Protein AF-A0A0M9EPE2-F1 (afdb_monomer)

Foldseek 3Di:
DDPPPPPPPDQVLVVAFLDQLDPCLVCLVVLLVVLLVVLVVVLVCQLPPVCCVVVVPPQVVCVVVPVVVVNLVVSLVVSCVVLVVVLCVQLVQLLCCSLPNPFHSQPCSDVPDPQGSSNSLSSSLSSVLSSLVNCCVRVVVDDDPVRNVVSVVLNCLSVVLSVLSVCSVVRVCSRVSSNVNSVVVVVVVVVVVVVD

pLDDT: mean 82.4, std 12.34, range [41.22, 95.81]

Structure (mmCIF, N/CA/C/O backbone):
data_AF-A0A0M9EPE2-F1
#
_entry.id   AF-A0A0M9EPE2-F1
#
loop_
_atom_site.group_PDB
_atom_site.id
_atom_site.type_symbol
_atom_site.label_atom_id
_atom_site.label_alt_id
_atom_site.label_comp_id
_atom_site.label_asym_id
_atom_site.label_entity_id
_atom_site.label_seq_id
_atom_site.pdbx_PDB_ins_code
_atom_site.Cartn_x
_atom_site.Cartn_y
_atom_site.Cartn_z
_atom_site.occupancy
_atom_site.B_iso_or_equiv
_atom_site.auth_seq_id
_atom_site.auth_comp_id
_atom_site.auth_asym_id
_atom_site.auth_atom_id
_atom_site.pdbx_PDB_model_num
ATOM 1 N N . MET A 1 1 ? -40.148 27.587 25.988 1.00 41.22 1 MET A N 1
ATOM 2 C CA . MET A 1 1 ? -38.672 27.486 25.933 1.00 41.22 1 MET A CA 1
ATOM 3 C C . MET A 1 1 ? -38.290 26.405 24.932 1.00 41.22 1 MET A C 1
ATOM 5 O O . MET A 1 1 ? -38.265 25.228 25.265 1.00 41.22 1 MET A O 1
ATOM 9 N N . SER A 1 2 ? -38.097 26.800 23.676 1.00 43.50 2 SER A N 1
ATOM 10 C CA . SER A 1 2 ? -37.657 25.929 22.586 1.00 43.50 2 SER A CA 1
ATOM 11 C C . SER A 1 2 ? -36.174 25.600 22.759 1.00 43.50 2 SER A C 1
ATOM 13 O O . SER A 1 2 ? -35.342 26.505 22.726 1.00 43.50 2 SER A O 1
ATOM 15 N N . ARG A 1 3 ? -35.839 24.316 22.946 1.00 47.94 3 ARG A N 1
ATOM 16 C CA . ARG A 1 3 ? -34.456 23.832 22.836 1.00 47.94 3 ARG A CA 1
ATOM 17 C C . ARG A 1 3 ? -33.983 24.092 21.408 1.00 47.94 3 ARG A C 1
ATOM 19 O O . ARG A 1 3 ? -34.408 23.392 20.491 1.00 47.94 3 ARG A O 1
ATOM 26 N N . LEU A 1 4 ? -33.129 25.094 21.231 1.00 52.66 4 LEU A N 1
ATOM 27 C CA . LEU A 1 4 ? -32.271 25.195 20.058 1.00 52.66 4 LEU A CA 1
ATOM 28 C C . LEU A 1 4 ? -31.395 23.942 20.064 1.00 52.66 4 LEU A C 1
ATOM 30 O O . LEU A 1 4 ? -30.541 23.765 20.927 1.00 52.66 4 LEU A O 1
ATOM 34 N N . ARG A 1 5 ? -31.720 23.012 19.168 1.00 53.44 5 ARG A N 1
ATOM 35 C CA . ARG A 1 5 ? -30.908 21.840 18.876 1.00 53.44 5 ARG A CA 1
ATOM 36 C C . ARG A 1 5 ? -29.665 22.396 18.189 1.00 53.44 5 ARG A C 1
ATOM 38 O O . ARG A 1 5 ? -29.763 22.860 17.058 1.00 53.44 5 ARG A O 1
ATOM 45 N N . ASP A 1 6 ? -28.560 22.456 18.921 1.00 50.16 6 ASP A N 1
ATOM 46 C CA . ASP A 1 6 ? -27.268 22.847 18.372 1.00 50.16 6 ASP A CA 1
ATOM 47 C C . ASP A 1 6 ? -26.973 21.901 17.195 1.00 50.16 6 ASP A C 1
ATOM 49 O O . ASP A 1 6 ? -26.928 20.679 17.343 1.00 50.16 6 ASP A O 1
ATOM 53 N N . HIS A 1 7 ? -26.973 22.455 15.987 1.00 53.72 7 HIS A N 1
ATOM 54 C CA . HIS A 1 7 ? -26.672 21.762 14.733 1.00 53.72 7 HIS A CA 1
ATOM 55 C C . HIS A 1 7 ? -25.317 22.229 14.217 1.00 53.72 7 HIS A C 1
ATOM 57 O O . HIS A 1 7 ? -25.100 22.308 13.012 1.00 53.72 7 HIS A O 1
ATOM 63 N N . THR A 1 8 ? -24.398 22.564 15.123 1.00 56.84 8 THR A N 1
ATOM 64 C CA . THR A 1 8 ? -22.994 22.664 14.755 1.00 56.84 8 THR A CA 1
ATOM 65 C C . THR A 1 8 ? -22.502 21.251 14.421 1.00 56.84 8 THR A C 1
ATOM 67 O O . THR A 1 8 ? -22.511 20.374 15.286 1.00 56.84 8 THR A O 1
ATOM 70 N N . PRO A 1 9 ? -22.143 20.958 13.156 1.00 60.50 9 PRO A N 1
ATOM 71 C CA . PRO A 1 9 ? -21.544 19.676 12.829 1.00 60.50 9 PRO A CA 1
ATOM 72 C C . PRO A 1 9 ? -20.218 19.587 13.586 1.00 60.50 9 PRO A C 1
ATOM 74 O O . PRO A 1 9 ? -19.285 20.343 13.312 1.00 60.50 9 PRO A O 1
ATOM 77 N N . HIS A 1 10 ? -20.147 18.695 14.576 1.00 62.69 10 HIS A N 1
ATOM 78 C CA . HIS A 1 10 ? -18.891 18.419 15.257 1.00 62.69 10 HIS A CA 1
ATOM 79 C C . HIS A 1 10 ? -17.885 17.892 14.225 1.00 62.69 10 HIS A C 1
ATOM 81 O O . HIS A 1 10 ? -18.237 17.027 13.416 1.00 62.69 10 HIS A O 1
ATOM 87 N N . PRO A 1 11 ? -16.643 18.402 14.207 1.00 73.81 11 PRO A N 1
ATOM 88 C CA . PRO A 1 11 ? -15.636 17.911 13.279 1.00 73.81 11 PRO A CA 1
ATOM 89 C C . PRO A 1 11 ? -15.423 16.412 13.511 1.00 73.81 11 PRO A C 1
ATOM 91 O O . PRO A 1 11 ? -15.304 15.983 14.658 1.00 73.81 11 PRO A O 1
ATOM 94 N N . LYS A 1 12 ? -15.346 15.621 12.429 1.00 76.19 12 LYS A N 1
ATOM 95 C CA . LYS A 1 12 ? -15.276 14.144 12.460 1.00 76.19 12 LYS A CA 1
ATOM 96 C C . LYS A 1 12 ? -14.268 13.610 13.482 1.00 76.19 12 LYS A C 1
ATOM 98 O O . LYS A 1 12 ? -14.551 12.634 14.170 1.00 76.19 12 LYS A O 1
ATOM 103 N N . ILE A 1 13 ? -13.141 14.303 13.644 1.00 76.75 13 ILE A N 1
ATOM 104 C CA . ILE A 1 13 ? -12.082 13.967 14.601 1.00 76.75 13 ILE A CA 1
ATOM 105 C C . ILE A 1 13 ? -12.556 13.882 16.065 1.00 76.75 13 ILE A C 1
ATOM 107 O O . ILE A 1 13 ? -12.026 13.081 16.823 1.00 76.75 13 ILE A O 1
ATOM 111 N N . GLN A 1 14 ? -13.571 14.660 16.462 1.00 74.44 14 GLN A N 1
ATOM 112 C CA . GLN A 1 14 ? -14.161 14.630 17.811 1.00 74.44 14 GLN A CA 1
ATOM 113 C C . GLN A 1 14 ? -15.112 13.444 18.017 1.00 74.44 14 GLN A C 1
ATOM 115 O O . GLN A 1 14 ? -15.458 13.126 19.149 1.00 74.44 14 GLN A O 1
ATOM 120 N N . THR A 1 15 ? -15.541 12.802 16.928 1.00 77.06 15 THR A N 1
ATOM 121 C CA . THR A 1 15 ? -16.486 11.674 16.931 1.00 77.06 15 THR A CA 1
ATOM 122 C C . THR A 1 15 ? -15.812 10.330 16.649 1.00 77.06 15 THR A C 1
ATOM 124 O O . THR A 1 15 ? -16.496 9.324 16.488 1.00 77.06 15 THR A O 1
ATOM 127 N N . LEU A 1 16 ? -14.476 10.301 16.546 1.00 81.06 16 LEU A N 1
ATOM 128 C CA . LEU A 1 16 ? -13.728 9.071 16.302 1.00 81.06 16 LEU A CA 1
ATOM 129 C C . LEU A 1 16 ? -13.774 8.173 17.538 1.00 81.06 16 LEU A C 1
ATOM 131 O O . LEU A 1 16 ? -13.224 8.500 18.587 1.00 81.06 16 LEU A O 1
ATOM 135 N N . GLU A 1 17 ? -14.409 7.016 17.394 1.00 82.69 17 GLU A N 1
ATOM 136 C CA . GLU A 1 17 ? -14.387 5.973 18.411 1.00 82.69 17 GLU A CA 1
ATOM 137 C C . GLU A 1 17 ? -13.114 5.139 18.294 1.00 82.69 17 GLU A C 1
ATOM 139 O O . GLU A 1 17 ? -12.756 4.693 17.201 1.00 82.69 17 GLU A O 1
ATOM 144 N N . ASN A 1 18 ? -12.457 4.877 19.426 1.00 83.38 18 ASN A N 1
ATOM 145 C CA . ASN A 1 18 ? -11.269 4.038 19.435 1.00 83.38 18 ASN A CA 1
ATOM 146 C C . ASN A 1 18 ? -11.637 2.549 19.446 1.00 83.38 18 ASN A C 1
ATOM 148 O O . ASN A 1 18 ? -11.779 1.931 20.501 1.00 83.38 18 ASN A O 1
ATOM 152 N N . ASN A 1 19 ? -11.805 1.990 18.251 1.00 82.38 19 ASN A N 1
ATOM 153 C CA . ASN A 1 19 ? -12.185 0.599 18.028 1.00 82.38 19 ASN A CA 1
ATOM 154 C C . ASN A 1 19 ? -11.018 -0.195 17.413 1.00 82.38 19 ASN A C 1
ATOM 156 O O . ASN A 1 19 ? -10.153 0.393 16.764 1.00 82.38 19 ASN A O 1
ATOM 160 N N . PRO A 1 20 ? -10.964 -1.528 17.587 1.00 86.50 20 PRO A N 1
ATOM 161 C CA . PRO A 1 20 ? -9.988 -2.349 16.877 1.00 86.50 20 PRO A CA 1
ATOM 162 C C . PRO A 1 20 ? -10.155 -2.178 15.362 1.00 86.50 20 PRO A C 1
ATOM 164 O O . PRO A 1 20 ? -11.276 -2.171 14.856 1.00 86.50 20 PRO A O 1
ATOM 167 N N . ILE A 1 21 ? -9.037 -2.063 14.641 1.00 89.25 21 ILE A N 1
ATOM 168 C CA . ILE A 1 21 ? -9.054 -1.858 13.188 1.00 89.25 21 ILE A CA 1
ATOM 169 C C . ILE A 1 21 ? -9.663 -3.044 12.446 1.00 89.25 21 ILE A C 1
ATOM 171 O O . ILE A 1 21 ? -10.495 -2.867 11.569 1.00 89.25 21 ILE A O 1
ATOM 175 N N . SER A 1 22 ? -9.248 -4.256 12.791 1.00 92.25 22 SER A N 1
ATOM 176 C CA . SER A 1 22 ? -9.682 -5.475 12.126 1.00 92.25 22 SER A CA 1
ATOM 177 C C . SER A 1 22 ? -9.286 -6.683 12.975 1.00 92.25 22 SER A C 1
ATOM 179 O O . SER A 1 22 ? -8.211 -6.674 13.586 1.00 92.25 22 SER A O 1
ATOM 181 N N . PRO A 1 23 ? -10.091 -7.759 12.987 1.00 89.06 23 PRO A N 1
ATOM 182 C CA . PRO A 1 23 ? -9.688 -9.036 13.574 1.00 89.06 23 PRO A CA 1
ATOM 183 C C . PRO A 1 23 ? -8.471 -9.667 12.874 1.00 89.06 23 PRO A C 1
ATOM 185 O O . PRO A 1 23 ? -7.857 -10.572 13.432 1.00 89.06 23 PRO A O 1
ATOM 188 N N . LEU A 1 24 ? -8.100 -9.200 11.674 1.00 91.00 24 LEU A N 1
ATOM 189 C CA . LEU A 1 24 ? -6.938 -9.670 10.918 1.00 91.00 24 LEU A CA 1
ATOM 190 C C . LEU A 1 24 ? -5.610 -9.071 11.399 1.00 91.00 24 LEU A C 1
ATOM 192 O O . LEU A 1 24 ? -4.561 -9.550 10.977 1.00 91.00 24 LEU A O 1
ATOM 196 N N . LEU A 1 25 ? -5.628 -8.067 12.286 1.00 92.62 25 LEU A N 1
ATOM 197 C CA . LEU A 1 25 ? -4.422 -7.387 12.772 1.00 92.62 25 LEU A CA 1
ATOM 198 C C . LEU A 1 25 ? -3.307 -8.340 13.267 1.00 92.62 25 LEU A C 1
ATOM 200 O O . LEU A 1 25 ? -2.153 -8.106 12.909 1.00 92.62 25 LEU A O 1
ATOM 204 N N . PRO A 1 26 ? -3.584 -9.443 14.001 1.00 93.62 26 PRO A N 1
ATOM 205 C CA . PRO A 1 26 ? -2.541 -10.390 14.417 1.00 93.62 26 PRO A CA 1
ATOM 206 C C . PRO A 1 26 ? -1.804 -11.066 13.250 1.00 93.62 26 PRO A C 1
ATOM 208 O O . PRO A 1 26 ? -0.687 -11.549 13.420 1.00 93.62 26 PRO A O 1
ATOM 211 N N . TYR A 1 27 ? -2.417 -11.095 12.065 1.00 94.06 27 TYR A N 1
ATOM 212 C CA . TYR A 1 27 ? -1.846 -11.630 10.832 1.00 94.06 27 TYR A CA 1
ATOM 213 C C . TYR A 1 27 ? -1.219 -10.541 9.944 1.00 94.06 27 TYR A C 1
ATOM 215 O O . TYR A 1 27 ? -0.811 -10.851 8.827 1.00 94.06 27 TYR A O 1
ATOM 223 N N . GLY A 1 28 ? -1.106 -9.289 10.409 1.00 91.12 28 GLY A N 1
ATOM 224 C CA . GLY A 1 28 ? -0.578 -8.160 9.625 1.00 91.12 28 GLY A CA 1
ATOM 225 C C . GLY A 1 28 ? 0.798 -8.437 9.013 1.00 91.12 28 GLY A C 1
ATOM 226 O O . GLY A 1 28 ? 0.985 -8.290 7.808 1.00 91.12 28 GLY A O 1
ATOM 227 N N . SER A 1 29 ? 1.723 -9.008 9.790 1.00 93.12 29 SER A N 1
ATOM 228 C CA . SER A 1 29 ? 3.053 -9.397 9.296 1.00 93.12 29 SER A CA 1
ATOM 229 C C . SER A 1 29 ? 3.012 -10.484 8.213 1.00 93.12 29 SER A C 1
ATOM 231 O O . SER A 1 29 ? 3.830 -10.470 7.290 1.00 93.12 29 SER A O 1
ATOM 233 N N . LEU A 1 30 ? 2.048 -11.408 8.284 1.00 95.00 30 LEU A N 1
ATOM 234 C CA . LEU A 1 30 ? 1.828 -12.417 7.249 1.00 95.00 30 LEU A CA 1
ATOM 235 C C . LEU A 1 30 ? 1.266 -11.772 5.978 1.00 95.00 30 LEU A C 1
ATOM 237 O O . LEU A 1 30 ? 1.746 -12.070 4.886 1.00 95.00 30 LEU A O 1
ATOM 241 N N . ILE A 1 31 ? 0.301 -10.855 6.113 1.00 95.75 31 ILE A N 1
ATOM 242 C CA . ILE A 1 31 ? -0.263 -10.084 4.994 1.00 95.75 31 ILE A CA 1
ATOM 243 C C . ILE A 1 31 ? 0.842 -9.268 4.314 1.00 95.75 31 ILE A C 1
ATOM 245 O O . ILE A 1 31 ? 0.955 -9.306 3.087 1.00 95.75 31 ILE A O 1
ATOM 249 N N . LEU A 1 32 ? 1.700 -8.604 5.091 1.00 94.25 32 LEU A N 1
ATOM 250 C CA . LEU A 1 32 ? 2.868 -7.875 4.604 1.00 94.25 32 LEU A CA 1
ATOM 251 C C . LEU A 1 32 ? 3.806 -8.792 3.810 1.00 94.25 32 LEU A C 1
ATOM 253 O O . LEU A 1 32 ? 4.140 -8.496 2.663 1.00 94.25 32 LEU A O 1
ATOM 257 N N . ALA A 1 33 ? 4.198 -9.934 4.381 1.00 95.00 33 ALA A N 1
ATOM 258 C CA . ALA A 1 33 ? 5.096 -10.885 3.728 1.00 95.00 33 ALA A CA 1
ATOM 259 C C . ALA A 1 33 ? 4.501 -11.443 2.423 1.00 95.00 33 ALA A C 1
ATOM 261 O O . ALA A 1 33 ? 5.167 -11.444 1.384 1.00 95.00 33 ALA A O 1
ATOM 262 N N . CYS A 1 34 ? 3.232 -11.860 2.445 1.00 95.81 34 CYS A N 1
ATOM 263 C CA . CYS A 1 34 ? 2.512 -12.305 1.253 1.00 95.81 34 CYS A CA 1
ATOM 264 C C . CYS A 1 34 ? 2.429 -11.199 0.192 1.00 95.81 34 CYS A C 1
ATOM 266 O O . CYS A 1 34 ? 2.601 -11.480 -0.994 1.00 95.81 34 CYS A O 1
ATOM 268 N N . SER A 1 35 ? 2.231 -9.947 0.606 1.00 95.00 35 SER A N 1
ATOM 269 C CA . SER A 1 35 ? 2.177 -8.793 -0.295 1.00 95.00 35 SER A CA 1
ATOM 270 C C . SER A 1 35 ? 3.530 -8.517 -0.952 1.00 95.00 35 SER A C 1
ATOM 272 O O . SER A 1 35 ? 3.579 -8.298 -2.161 1.00 95.00 35 SER A O 1
ATOM 274 N N . ILE A 1 36 ? 4.643 -8.615 -0.212 1.00 93.69 36 ILE A N 1
ATOM 275 C CA . ILE A 1 36 ? 6.001 -8.485 -0.773 1.00 93.69 36 ILE A CA 1
ATOM 276 C C . ILE A 1 36 ? 6.243 -9.562 -1.835 1.00 93.69 36 ILE A C 1
ATOM 278 O O . ILE A 1 36 ? 6.708 -9.255 -2.935 1.00 93.69 36 ILE A O 1
ATOM 282 N N . VAL A 1 37 ? 5.898 -10.819 -1.532 1.00 93.56 37 VAL A N 1
ATOM 283 C CA . VAL A 1 37 ? 6.011 -11.930 -2.491 1.00 93.56 37 VAL A CA 1
ATOM 284 C C . VAL A 1 37 ? 5.142 -11.669 -3.722 1.00 93.56 37 VAL A C 1
ATOM 286 O O . VAL A 1 37 ? 5.620 -11.811 -4.847 1.00 93.56 37 VAL A O 1
ATOM 289 N N . GLY A 1 38 ? 3.897 -11.229 -3.532 1.00 93.44 38 GLY A N 1
ATOM 290 C C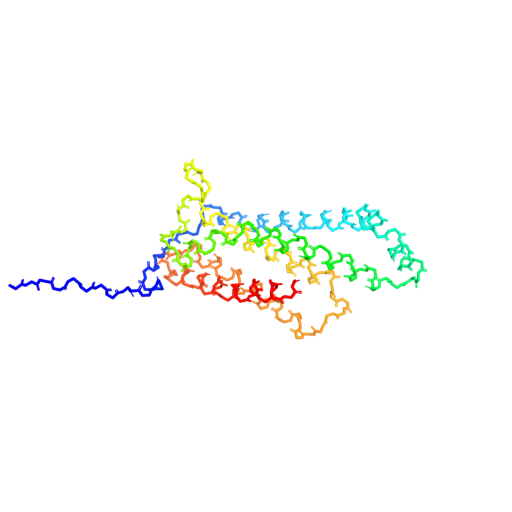A . GLY A 1 38 ? 2.986 -10.878 -4.620 1.00 93.44 38 GLY A CA 1
ATOM 291 C C . GLY A 1 38 ? 3.554 -9.791 -5.534 1.00 93.44 38 GLY A C 1
ATOM 292 O O . GLY A 1 38 ? 3.611 -9.980 -6.749 1.00 93.44 38 GLY A O 1
ATOM 293 N N . ILE A 1 39 ? 4.055 -8.692 -4.967 1.00 92.12 39 ILE A N 1
ATOM 294 C CA . ILE A 1 39 ? 4.668 -7.592 -5.725 1.00 92.12 39 ILE A CA 1
ATOM 295 C C . ILE A 1 39 ? 5.914 -8.072 -6.477 1.00 92.12 39 ILE A C 1
ATOM 297 O O . ILE A 1 39 ? 6.080 -7.740 -7.650 1.00 92.12 39 ILE A O 1
ATOM 301 N N . ALA A 1 40 ? 6.759 -8.903 -5.861 1.00 89.94 40 ALA A N 1
ATOM 302 C CA . ALA A 1 40 ? 7.932 -9.466 -6.526 1.00 89.94 40 ALA A CA 1
ATOM 303 C C . ALA A 1 40 ? 7.556 -10.368 -7.717 1.00 89.94 40 ALA A C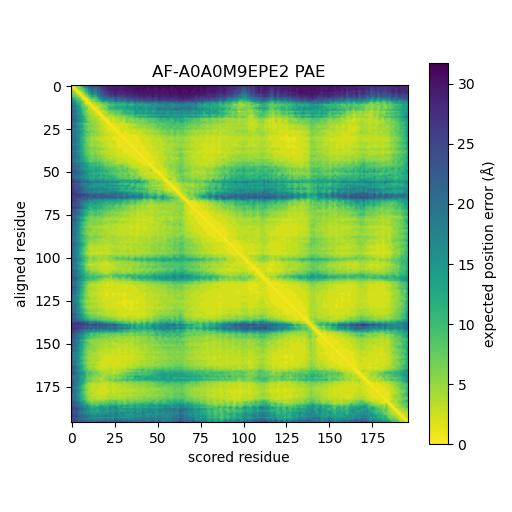 1
ATOM 305 O O . ALA A 1 40 ? 8.196 -10.306 -8.770 1.00 89.94 40 ALA A O 1
ATOM 306 N N . LEU A 1 41 ? 6.494 -11.172 -7.591 1.00 90.75 41 LEU A N 1
ATOM 307 C CA . LEU A 1 41 ? 5.970 -11.984 -8.693 1.00 90.75 41 LEU A CA 1
ATOM 308 C C . LEU A 1 41 ? 5.396 -11.115 -9.819 1.00 90.75 41 LEU A C 1
ATOM 310 O O . LEU A 1 41 ? 5.672 -11.379 -10.991 1.00 90.75 41 LEU A O 1
ATOM 314 N N . ILE A 1 42 ? 4.650 -10.061 -9.475 1.00 89.25 42 ILE A N 1
ATOM 315 C CA . ILE A 1 42 ? 4.115 -9.085 -10.436 1.00 89.25 42 ILE A CA 1
ATOM 316 C C . ILE A 1 42 ? 5.259 -8.391 -11.177 1.00 89.25 42 ILE A C 1
ATOM 318 O O . ILE A 1 42 ? 5.227 -8.314 -12.405 1.00 89.25 42 ILE A O 1
ATOM 322 N N . ALA A 1 43 ? 6.298 -7.955 -10.463 1.00 87.62 43 ALA A N 1
ATOM 323 C CA . ALA A 1 43 ? 7.485 -7.351 -11.053 1.00 87.62 43 ALA A CA 1
ATOM 324 C C . ALA A 1 43 ? 8.175 -8.302 -12.036 1.00 87.62 43 ALA A C 1
ATOM 326 O O . ALA A 1 43 ? 8.462 -7.915 -13.167 1.00 87.62 43 ALA A O 1
ATOM 327 N N . ASN A 1 44 ? 8.354 -9.566 -11.651 1.00 87.25 44 ASN A N 1
ATOM 328 C CA . ASN A 1 44 ? 8.964 -10.578 -12.509 1.00 87.25 44 ASN A CA 1
ATOM 329 C C . ASN A 1 44 ? 8.116 -10.880 -13.762 1.00 87.25 44 ASN A C 1
ATOM 331 O O . ASN A 1 44 ? 8.655 -11.050 -14.856 1.00 87.25 44 ASN A O 1
ATOM 335 N N . CYS A 1 45 ? 6.787 -10.916 -13.626 1.00 87.25 45 CYS A N 1
ATOM 336 C CA . CYS A 1 45 ? 5.862 -11.087 -14.748 1.00 87.25 45 CYS A CA 1
ATOM 337 C C . CYS A 1 45 ? 5.902 -9.880 -15.703 1.00 87.25 45 CYS A C 1
ATOM 339 O O . CYS A 1 45 ? 6.018 -10.043 -16.922 1.00 87.25 45 CYS A O 1
ATOM 341 N N . LEU A 1 46 ? 5.871 -8.662 -15.153 1.00 85.00 46 LEU A N 1
ATOM 342 C CA . LEU A 1 46 ? 5.947 -7.424 -15.925 1.00 85.00 46 LEU A CA 1
ATOM 343 C C . LEU A 1 46 ? 7.260 -7.331 -16.701 1.00 85.00 46 LEU A C 1
ATOM 345 O O . LEU A 1 46 ? 7.239 -7.096 -17.909 1.00 85.00 46 LEU A O 1
ATOM 349 N N . GLU A 1 47 ? 8.383 -7.560 -16.023 1.00 82.81 47 GLU A N 1
ATOM 350 C CA . GLU A 1 47 ? 9.721 -7.450 -16.600 1.00 82.81 47 GLU A CA 1
ATOM 351 C C . GLU A 1 47 ? 9.951 -8.471 -17.715 1.00 82.81 47 GLU A C 1
ATOM 353 O O . GLU A 1 47 ? 10.408 -8.109 -18.797 1.00 82.81 47 GLU A O 1
ATOM 358 N N . ARG A 1 48 ? 9.598 -9.741 -17.490 1.00 81.88 48 ARG A N 1
ATOM 359 C CA . ARG A 1 48 ? 9.911 -10.800 -18.455 1.00 81.88 48 ARG A CA 1
ATOM 360 C C . ARG A 1 48 ? 8.912 -10.889 -19.602 1.00 81.88 48 ARG A C 1
ATOM 362 O O . ARG A 1 48 ? 9.293 -11.317 -20.688 1.00 81.88 48 ARG A O 1
ATOM 369 N N . TRP A 1 49 ? 7.625 -10.631 -19.360 1.00 81.12 49 TRP A N 1
ATOM 370 C CA . TRP A 1 49 ? 6.568 -11.016 -20.308 1.00 81.12 49 TRP A CA 1
ATOM 371 C C . TRP A 1 49 ? 5.824 -9.813 -20.877 1.00 81.12 49 TRP A C 1
ATOM 373 O O . TRP A 1 49 ? 5.592 -9.755 -22.085 1.00 81.12 49 TRP A O 1
ATOM 383 N N . ILE A 1 50 ? 5.438 -8.858 -20.032 1.00 81.94 50 ILE A N 1
ATOM 384 C CA . ILE A 1 50 ? 4.537 -7.773 -20.436 1.00 81.94 50 ILE A CA 1
ATOM 385 C C . ILE A 1 50 ? 5.318 -6.642 -21.113 1.00 81.94 50 ILE A C 1
ATOM 387 O O . ILE A 1 50 ? 4.996 -6.264 -22.240 1.00 81.94 50 ILE A O 1
ATOM 391 N N . LEU A 1 51 ? 6.376 -6.131 -20.479 1.00 83.19 51 LEU A N 1
ATOM 392 C CA . LEU A 1 51 ? 7.139 -4.990 -20.993 1.00 83.19 51 LEU A CA 1
ATOM 393 C C . LEU A 1 51 ? 7.828 -5.269 -22.339 1.00 83.19 51 LEU A C 1
ATOM 395 O O . LEU A 1 51 ? 7.707 -4.419 -23.225 1.00 83.19 51 LEU A O 1
ATOM 399 N N . PRO A 1 52 ? 8.442 -6.446 -22.583 1.00 80.38 52 PRO A N 1
ATOM 400 C CA . PRO A 1 52 ? 8.999 -6.766 -23.898 1.00 80.38 52 PRO A CA 1
ATOM 401 C C . PRO A 1 52 ? 7.932 -6.856 -24.998 1.00 80.38 52 PRO A C 1
ATOM 403 O O . PRO A 1 52 ? 8.210 -6.565 -26.162 1.00 80.38 52 PRO A O 1
ATOM 406 N N . ARG A 1 53 ? 6.695 -7.246 -24.652 1.00 82.62 53 ARG A N 1
ATOM 407 C CA . ARG A 1 53 ? 5.592 -7.394 -25.616 1.00 82.62 53 ARG A CA 1
ATOM 408 C C . ARG A 1 53 ? 4.867 -6.090 -25.922 1.00 82.62 53 ARG A C 1
ATOM 410 O O . ARG A 1 53 ? 4.465 -5.907 -27.070 1.00 82.62 53 ARG A O 1
ATOM 417 N N . ILE A 1 54 ? 4.696 -5.213 -24.934 1.00 85.25 54 ILE A N 1
ATOM 418 C CA . ILE A 1 54 ? 4.064 -3.898 -25.114 1.00 85.25 54 ILE A CA 1
ATOM 419 C C . ILE A 1 54 ? 5.063 -2.926 -25.751 1.00 85.25 54 ILE A C 1
ATOM 421 O O . ILE A 1 54 ? 4.763 -2.289 -26.759 1.00 85.25 54 ILE A O 1
ATOM 425 N N . TYR A 1 55 ? 6.294 -2.872 -25.236 1.00 82.62 55 TYR A N 1
ATOM 426 C CA . TYR A 1 55 ? 7.328 -1.931 -25.668 1.00 82.62 55 TYR A CA 1
ATOM 427 C C . TYR A 1 55 ? 8.367 -2.586 -26.586 1.00 82.62 55 TYR A C 1
ATOM 429 O O . TYR A 1 55 ? 9.573 -2.463 -26.367 1.00 82.62 55 TYR A O 1
ATOM 437 N N . LYS A 1 56 ? 7.904 -3.231 -27.668 1.00 78.19 56 LYS A N 1
ATOM 438 C CA . LYS A 1 56 ? 8.731 -4.031 -28.603 1.00 78.19 56 LYS A CA 1
ATOM 439 C C . LYS A 1 56 ? 9.944 -3.306 -29.200 1.00 78.19 56 LYS A C 1
ATOM 441 O O . LYS A 1 56 ? 10.873 -3.959 -29.652 1.00 78.19 56 LYS A O 1
ATOM 446 N N . ARG A 1 57 ? 9.929 -1.970 -29.252 1.00 74.38 57 ARG A N 1
ATOM 447 C CA . ARG A 1 57 ? 11.049 -1.158 -29.766 1.00 74.38 57 ARG A CA 1
ATOM 448 C C . ARG A 1 57 ? 11.945 -0.599 -28.663 1.00 74.38 57 ARG A C 1
ATOM 450 O O . ARG A 1 57 ? 13.152 -0.530 -28.844 1.00 74.38 57 ARG A O 1
ATOM 457 N N . VAL A 1 58 ? 11.363 -0.193 -27.535 1.00 76.81 58 VAL A N 1
ATOM 458 C CA . VAL A 1 58 ? 12.078 0.527 -26.467 1.00 76.81 58 VAL A CA 1
ATOM 459 C C . VAL A 1 58 ? 12.759 -0.447 -25.511 1.00 76.81 58 VAL A C 1
ATOM 461 O O . VAL A 1 58 ? 13.913 -0.242 -25.147 1.00 76.81 58 VAL A O 1
ATOM 464 N N . TYR A 1 59 ? 12.071 -1.527 -25.137 1.00 75.19 59 TYR A N 1
ATOM 465 C CA . TYR A 1 59 ? 12.578 -2.473 -24.149 1.00 75.19 59 TYR A CA 1
ATOM 466 C C . TYR A 1 59 ? 13.789 -3.276 -24.669 1.00 75.19 59 TYR A C 1
ATOM 468 O O . TYR A 1 59 ? 14.815 -3.275 -23.988 1.00 75.19 59 TYR A O 1
ATOM 476 N N . PRO A 1 60 ? 13.776 -3.841 -25.899 1.00 71.94 60 PRO A N 1
ATOM 477 C CA . PRO A 1 60 ? 14.961 -4.510 -26.448 1.00 71.94 60 PRO A CA 1
ATOM 478 C C . PRO A 1 60 ? 16.127 -3.554 -26.731 1.00 71.94 60 PRO A C 1
ATOM 480 O O . PRO A 1 60 ? 17.283 -3.946 -26.623 1.00 71.94 60 PRO A O 1
ATOM 483 N N . ALA A 1 61 ? 15.854 -2.284 -27.055 1.00 73.38 61 ALA A N 1
ATOM 484 C CA . ALA A 1 61 ? 16.902 -1.277 -27.234 1.00 73.38 61 ALA A CA 1
ATOM 485 C C . ALA A 1 61 ? 17.609 -0.931 -25.909 1.00 73.38 61 ALA A C 1
ATOM 487 O O . ALA A 1 61 ? 18.822 -0.730 -25.892 1.00 73.38 61 ALA A O 1
ATOM 488 N N . LEU A 1 62 ? 16.869 -0.904 -24.794 1.00 71.62 62 LEU A N 1
ATOM 489 C CA . LEU A 1 62 ? 17.424 -0.735 -23.446 1.00 71.62 62 LEU A CA 1
ATOM 490 C C . LEU A 1 62 ? 18.251 -1.950 -23.006 1.00 71.62 62 LEU A C 1
ATOM 492 O O . LEU A 1 62 ? 19.294 -1.786 -22.377 1.00 71.62 62 LEU A O 1
ATOM 496 N N . GLU A 1 63 ? 17.808 -3.156 -23.361 1.00 70.00 63 GLU A N 1
ATOM 497 C CA . GLU A 1 63 ? 18.538 -4.401 -23.109 1.00 70.00 63 GLU A CA 1
ATOM 498 C C . GLU A 1 63 ? 19.836 -4.478 -23.932 1.00 70.00 63 GLU A C 1
ATOM 500 O O . GLU A 1 63 ? 20.901 -4.779 -23.393 1.00 70.00 63 GLU A O 1
ATOM 505 N N . PHE A 1 64 ? 19.780 -4.107 -25.214 1.00 63.75 64 PHE A N 1
ATOM 506 C CA . PHE A 1 64 ? 20.939 -4.100 -26.108 1.00 63.75 64 PHE A CA 1
ATOM 507 C C . PHE A 1 64 ? 21.957 -3.004 -25.763 1.00 63.75 64 PHE A C 1
ATOM 509 O O . PHE A 1 64 ? 23.165 -3.223 -25.850 1.00 63.75 64 PHE A O 1
ATOM 516 N N . GLY A 1 65 ? 21.489 -1.835 -25.316 1.00 67.44 65 GLY A N 1
ATOM 517 C CA . GLY A 1 65 ? 22.340 -0.712 -24.914 1.00 67.44 65 GLY A CA 1
ATOM 518 C C . GLY A 1 65 ? 23.168 -0.947 -23.643 1.00 67.44 65 GLY A C 1
ATOM 519 O O . GLY A 1 65 ? 23.939 -0.065 -23.272 1.00 67.44 65 GLY A O 1
ATOM 520 N N . LYS A 1 66 ? 23.016 -2.100 -22.965 1.00 65.81 66 LYS A N 1
ATOM 521 C CA . LYS A 1 66 ? 23.628 -2.436 -21.660 1.00 65.81 66 LYS A CA 1
ATOM 522 C C . LYS A 1 66 ? 23.339 -1.420 -20.543 1.00 65.81 66 LYS A C 1
ATOM 524 O O . LYS A 1 66 ? 24.000 -1.437 -19.504 1.00 65.81 66 LYS A O 1
ATOM 529 N N . ASP A 1 67 ? 22.334 -0.561 -20.717 1.00 73.06 67 ASP A N 1
ATOM 530 C CA . ASP A 1 67 ? 21.918 0.425 -19.719 1.00 73.06 67 ASP A CA 1
ATOM 531 C C . ASP A 1 67 ? 20.949 -0.225 -18.720 1.00 73.06 67 ASP A C 1
ATOM 533 O O . ASP A 1 67 ? 19.741 0.035 -18.673 1.00 73.06 67 ASP A O 1
ATOM 537 N N . GLU A 1 68 ? 21.510 -1.135 -17.921 1.00 73.81 68 GLU A N 1
ATOM 538 C CA . GLU A 1 68 ? 20.783 -1.929 -16.928 1.00 73.81 68 GLU A CA 1
ATOM 539 C C . GLU A 1 68 ? 20.062 -1.043 -15.906 1.00 73.81 68 GLU A C 1
ATOM 541 O O . GLU A 1 68 ? 18.978 -1.381 -15.425 1.00 73.81 68 GLU A O 1
ATOM 546 N N . ARG A 1 69 ? 20.632 0.131 -15.609 1.00 74.44 69 ARG A N 1
ATOM 547 C CA . ARG A 1 69 ? 20.016 1.126 -14.731 1.00 74.44 69 ARG A CA 1
ATOM 548 C C . ARG A 1 69 ? 18.691 1.597 -15.313 1.00 74.44 69 ARG A C 1
ATOM 550 O O . ARG A 1 69 ? 17.669 1.540 -14.632 1.00 74.44 69 ARG A O 1
ATOM 557 N N . ARG A 1 70 ? 18.702 2.051 -16.564 1.00 76.12 70 ARG A N 1
ATOM 558 C CA . ARG A 1 70 ? 17.522 2.622 -17.214 1.00 76.12 70 ARG A CA 1
ATOM 559 C C . ARG A 1 70 ? 16.454 1.565 -17.491 1.00 76.12 70 ARG A C 1
ATOM 561 O O . ARG A 1 70 ? 15.274 1.853 -17.302 1.00 76.12 70 ARG A O 1
ATOM 568 N N . ARG A 1 71 ? 16.853 0.333 -17.832 1.00 79.00 71 ARG A N 1
ATOM 569 C CA . ARG A 1 71 ? 15.940 -0.816 -17.978 1.00 79.00 71 ARG A CA 1
ATOM 570 C C . ARG A 1 71 ? 15.200 -1.129 -16.675 1.00 79.00 71 ARG A C 1
ATOM 572 O O . ARG A 1 71 ? 13.972 -1.194 -16.673 1.00 79.00 71 ARG A O 1
ATOM 579 N N . ARG A 1 72 ? 15.930 -1.246 -15.559 1.00 78.12 72 ARG A N 1
ATOM 580 C CA . ARG A 1 72 ? 15.335 -1.502 -14.236 1.00 78.12 72 ARG A CA 1
ATOM 581 C C . ARG A 1 72 ? 14.446 -0.359 -13.772 1.00 78.12 72 ARG A C 1
ATOM 583 O O . ARG A 1 72 ? 13.340 -0.606 -13.311 1.00 78.12 72 ARG A O 1
ATOM 590 N N . SER A 1 73 ? 14.882 0.891 -13.937 1.00 79.88 73 SER A N 1
ATOM 591 C CA . SER A 1 73 ? 14.051 2.053 -13.603 1.00 79.88 73 SER A CA 1
ATOM 592 C C . SER A 1 73 ? 12.748 2.082 -14.402 1.00 79.88 73 SER A C 1
ATOM 594 O O . SER A 1 73 ? 11.705 2.390 -13.835 1.00 79.88 73 SER A O 1
ATOM 596 N N . PHE A 1 74 ? 12.784 1.714 -15.686 1.00 82.25 74 PHE A N 1
ATOM 597 C CA . PHE A 1 74 ? 11.585 1.619 -16.517 1.00 82.25 74 PHE A CA 1
ATOM 598 C C . PHE A 1 74 ? 10.639 0.508 -16.046 1.00 82.25 74 PHE A C 1
ATOM 600 O O . PHE A 1 74 ? 9.436 0.738 -15.936 1.00 82.25 74 PHE A O 1
ATOM 607 N N . ALA A 1 75 ? 11.165 -0.679 -15.729 1.00 82.31 75 ALA A N 1
ATOM 608 C CA . ALA A 1 75 ? 10.351 -1.781 -15.227 1.00 82.31 75 ALA A CA 1
ATOM 609 C C . ALA A 1 75 ? 9.713 -1.451 -13.873 1.00 82.31 75 ALA A C 1
ATOM 611 O O . ALA A 1 75 ? 8.501 -1.588 -13.711 1.00 82.31 75 ALA A O 1
ATOM 612 N N . TYR A 1 76 ? 10.500 -0.932 -12.931 1.00 82.69 76 TYR A N 1
ATOM 613 C CA . TYR A 1 76 ? 10.000 -0.565 -11.610 1.00 82.69 76 TYR A CA 1
ATOM 614 C C . TYR A 1 76 ? 8.983 0.563 -11.669 1.00 82.69 76 TYR A C 1
ATOM 616 O O . TYR A 1 76 ? 7.989 0.473 -10.965 1.00 82.69 76 TYR A O 1
ATOM 624 N N . PHE A 1 77 ? 9.141 1.548 -12.557 1.00 83.81 77 PHE A N 1
ATOM 625 C CA . PHE A 1 77 ? 8.120 2.577 -12.763 1.00 83.81 77 PHE A CA 1
ATOM 626 C C . PHE A 1 77 ? 6.740 1.979 -13.093 1.00 83.81 77 PHE A C 1
ATOM 628 O O . PHE A 1 77 ? 5.735 2.420 -12.545 1.00 83.81 77 PHE A O 1
ATOM 635 N N . HIS A 1 78 ? 6.684 0.932 -13.921 1.00 86.44 78 HIS A N 1
ATOM 636 C CA . HIS A 1 78 ? 5.420 0.262 -14.244 1.00 86.44 78 HIS A CA 1
ATOM 637 C C . HIS A 1 78 ? 4.876 -0.566 -13.078 1.00 86.44 78 HIS A C 1
ATOM 639 O O . HIS A 1 78 ? 3.666 -0.590 -12.873 1.00 86.44 78 HIS A O 1
ATOM 645 N N . VAL A 1 79 ? 5.747 -1.221 -12.301 1.00 87.62 79 VAL A N 1
ATOM 646 C CA . VAL A 1 79 ? 5.341 -1.939 -11.078 1.00 87.62 79 VAL A CA 1
ATOM 647 C C . VAL A 1 79 ? 4.725 -0.965 -10.078 1.00 87.62 79 VAL A C 1
ATOM 649 O O . VAL A 1 79 ? 3.636 -1.219 -9.573 1.00 87.62 79 VAL A O 1
ATOM 652 N N . VAL A 1 80 ? 5.393 0.168 -9.846 1.00 84.75 80 VAL A N 1
ATOM 653 C CA . VAL A 1 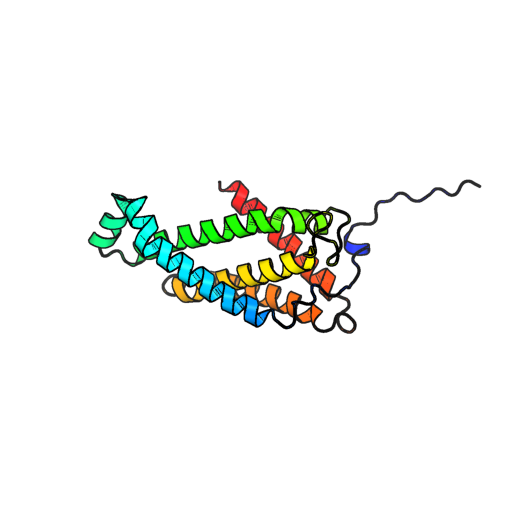80 ? 4.925 1.254 -8.976 1.00 84.75 80 VAL A CA 1
ATOM 654 C C . VAL A 1 80 ? 3.561 1.744 -9.439 1.00 84.75 80 VAL A C 1
ATOM 656 O O . VAL A 1 80 ? 2.615 1.748 -8.657 1.00 84.75 80 VAL A O 1
ATOM 659 N N . ALA A 1 81 ? 3.440 2.102 -10.720 1.00 85.44 81 ALA A N 1
ATOM 660 C CA . ALA A 1 81 ? 2.190 2.588 -11.285 1.00 85.44 81 ALA A CA 1
ATOM 661 C C . ALA A 1 81 ? 1.065 1.556 -11.122 1.00 85.44 81 ALA A C 1
ATOM 663 O O . ALA A 1 81 ? -0.023 1.898 -10.672 1.00 85.44 81 ALA A O 1
ATOM 664 N N . PHE A 1 82 ? 1.333 0.284 -11.422 1.00 87.88 82 PHE A N 1
ATOM 665 C CA . PHE A 1 82 ? 0.346 -0.784 -11.305 1.00 87.88 82 PHE A CA 1
ATOM 666 C C . PHE A 1 82 ? -0.136 -0.985 -9.863 1.00 87.88 82 PHE A C 1
ATOM 668 O O . PHE A 1 82 ? -1.345 -1.027 -9.619 1.00 87.88 82 PHE A O 1
ATOM 675 N N . VAL A 1 83 ? 0.787 -1.087 -8.902 1.00 89.50 83 VAL A N 1
ATOM 676 C CA . VAL A 1 83 ? 0.449 -1.294 -7.485 1.00 89.50 83 VAL A CA 1
ATOM 677 C C . VAL A 1 83 ? -0.288 -0.082 -6.923 1.00 89.50 83 VAL A C 1
ATOM 679 O O . VAL A 1 83 ? -1.322 -0.242 -6.279 1.00 89.50 83 VAL A O 1
ATOM 682 N N . LEU A 1 84 ? 0.193 1.128 -7.211 1.00 85.38 84 LEU A N 1
ATOM 683 C CA . LEU A 1 84 ? -0.383 2.356 -6.673 1.00 85.38 84 LEU A CA 1
ATOM 684 C C . LEU A 1 84 ? -1.771 2.654 -7.253 1.00 85.38 84 LEU A C 1
ATOM 686 O O . LEU A 1 84 ? -2.663 3.042 -6.506 1.00 85.38 84 LEU A O 1
ATOM 690 N N . ILE A 1 85 ? -1.991 2.416 -8.552 1.00 87.69 85 ILE A N 1
ATOM 691 C CA . ILE A 1 85 ? -3.323 2.531 -9.172 1.00 87.69 85 ILE A CA 1
ATOM 692 C C . ILE A 1 85 ? -4.279 1.488 -8.584 1.00 87.69 85 ILE A C 1
ATOM 694 O O . ILE A 1 85 ? -5.426 1.813 -8.281 1.00 87.69 85 ILE A O 1
ATOM 698 N N . SER A 1 86 ? -3.816 0.250 -8.386 1.00 90.06 86 SER A N 1
ATOM 699 C CA . SER A 1 86 ? -4.637 -0.806 -7.777 1.00 90.06 86 SER A CA 1
ATOM 700 C C . SER A 1 86 ? -5.052 -0.433 -6.351 1.00 90.06 86 SER A C 1
ATOM 702 O O . SER A 1 86 ? -6.230 -0.537 -6.015 1.00 90.06 86 SER A O 1
ATOM 704 N N . LEU A 1 87 ? -4.109 0.080 -5.551 1.00 89.00 87 LEU A N 1
ATOM 705 C CA . LEU A 1 87 ? -4.365 0.596 -4.205 1.00 89.00 87 LEU A CA 1
ATOM 706 C C . LEU A 1 87 ? -5.328 1.784 -4.210 1.00 89.00 87 LEU A C 1
ATOM 708 O O . LEU A 1 87 ? -6.251 1.817 -3.401 1.00 89.00 87 LEU A O 1
ATOM 712 N N . LEU A 1 88 ? -5.151 2.743 -5.122 1.00 87.31 88 LEU A N 1
ATOM 713 C CA . LEU A 1 88 ? -6.050 3.889 -5.264 1.00 87.31 88 LEU A CA 1
ATOM 714 C C . LEU A 1 88 ? -7.487 3.406 -5.499 1.00 87.31 88 LEU A C 1
ATOM 716 O O . LEU A 1 88 ? -8.404 3.830 -4.802 1.00 87.31 88 LEU A O 1
ATOM 720 N N . MET A 1 89 ? -7.684 2.487 -6.445 1.00 88.50 89 MET A N 1
ATOM 721 C CA . MET A 1 89 ? -9.009 1.971 -6.790 1.00 88.50 89 MET A CA 1
ATOM 722 C C . MET A 1 89 ? -9.657 1.184 -5.645 1.00 88.50 89 MET A C 1
ATOM 724 O O . MET A 1 89 ? -10.855 1.338 -5.410 1.00 88.50 89 MET A O 1
ATOM 728 N N . SER A 1 90 ? -8.893 0.371 -4.908 1.00 88.94 90 SER A N 1
ATOM 729 C CA . SER A 1 90 ? -9.430 -0.426 -3.795 1.00 88.94 90 SER A CA 1
ATOM 730 C C . SER A 1 90 ? -9.675 0.387 -2.522 1.00 88.94 90 SER A C 1
ATOM 732 O O . SER A 1 90 ? -10.583 0.061 -1.753 1.00 88.94 90 SER A O 1
ATOM 734 N N . THR A 1 91 ? -8.876 1.433 -2.297 1.00 88.81 91 THR A N 1
ATOM 735 C CA . THR A 1 91 ? -8.798 2.152 -1.014 1.00 88.81 91 THR A CA 1
ATOM 736 C C . THR A 1 91 ? -9.526 3.492 -1.040 1.00 88.81 91 THR A C 1
ATOM 738 O O . THR A 1 91 ? -9.992 3.943 0.003 1.00 88.81 91 THR A O 1
ATOM 741 N N . ALA A 1 92 ? -9.693 4.130 -2.206 1.00 87.62 92 ALA A N 1
ATOM 742 C CA . ALA A 1 92 ? -10.315 5.454 -2.291 1.00 87.62 92 ALA A CA 1
ATOM 743 C C . ALA A 1 92 ? -11.725 5.476 -1.687 1.00 87.62 92 ALA A C 1
ATOM 745 O O . ALA A 1 92 ? -12.031 6.348 -0.878 1.00 87.62 92 ALA A O 1
ATOM 746 N N . TYR A 1 93 ? -12.570 4.496 -2.022 1.00 88.50 93 TYR A N 1
ATOM 747 C CA . TYR A 1 93 ? -13.923 4.414 -1.470 1.00 88.50 93 TYR A CA 1
ATOM 748 C C . TYR A 1 93 ? -13.957 4.210 0.059 1.00 88.50 93 TYR A C 1
ATOM 750 O O . TYR A 1 93 ? -14.530 5.065 0.738 1.00 88.50 93 TYR A O 1
ATOM 758 N N . PRO A 1 94 ? -13.365 3.140 0.639 1.00 89.81 94 PRO A N 1
ATOM 759 C CA . PRO A 1 94 ? -13.403 2.932 2.090 1.00 89.81 94 PRO A CA 1
ATOM 760 C C . PRO A 1 94 ? -12.749 4.071 2.866 1.00 89.81 94 PRO A C 1
ATOM 762 O O . PRO A 1 94 ? -13.275 4.477 3.898 1.00 89.81 94 PRO A O 1
ATOM 765 N N . MET A 1 95 ? -11.640 4.616 2.358 1.00 89.06 95 MET A N 1
ATOM 766 C CA . MET A 1 95 ? -10.938 5.717 3.008 1.00 89.06 95 MET A CA 1
ATOM 767 C C . MET A 1 95 ? -11.794 6.984 3.024 1.00 89.06 95 MET A C 1
ATOM 769 O O . MET A 1 95 ? -11.970 7.576 4.082 1.00 89.06 95 MET A O 1
ATOM 773 N N . MET A 1 96 ? -12.390 7.383 1.896 1.00 87.62 96 MET A N 1
ATOM 774 C CA . MET A 1 96 ? -13.251 8.574 1.854 1.00 87.62 96 MET A CA 1
ATOM 775 C C . MET A 1 96 ? -14.524 8.391 2.683 1.00 87.62 96 MET A C 1
ATOM 777 O O . MET A 1 96 ? -14.953 9.322 3.364 1.00 87.62 96 MET A O 1
ATOM 781 N N . ASN A 1 97 ? -15.101 7.188 2.678 1.00 87.88 97 ASN A N 1
ATOM 782 C CA . ASN A 1 97 ? -16.270 6.873 3.493 1.00 87.88 97 ASN A CA 1
ATOM 783 C C . ASN A 1 97 ? -15.958 6.932 5.001 1.00 87.88 97 ASN A C 1
ATOM 785 O O . ASN A 1 97 ? -16.814 7.327 5.787 1.00 87.88 97 ASN A O 1
ATOM 789 N N . PHE A 1 98 ? -14.733 6.589 5.407 1.00 89.38 98 PHE A N 1
ATOM 790 C CA . PHE A 1 98 ? -14.271 6.716 6.791 1.00 89.38 98 PHE A CA 1
ATOM 791 C C . PHE A 1 98 ? -13.895 8.159 7.173 1.00 89.38 98 PHE A C 1
ATOM 793 O O . PHE A 1 98 ? -14.268 8.629 8.247 1.00 89.38 98 PHE A O 1
ATOM 800 N N . LEU A 1 99 ? -13.178 8.877 6.300 1.00 87.94 99 LEU A N 1
ATOM 801 C CA . LEU A 1 99 ? -12.686 10.235 6.565 1.00 87.94 99 LEU A CA 1
ATOM 802 C C . LEU A 1 99 ? -13.801 11.289 6.555 1.00 87.94 99 LEU A C 1
ATOM 804 O O . LEU A 1 99 ? -13.836 12.155 7.425 1.00 87.94 99 LEU A O 1
ATOM 808 N N . ALA A 1 100 ? -14.687 11.238 5.559 1.00 85.81 100 ALA A N 1
ATOM 809 C CA . ALA A 1 100 ? -15.709 12.261 5.324 1.00 85.81 100 ALA A CA 1
ATOM 810 C C . ALA A 1 100 ? -17.145 11.745 5.496 1.00 85.81 100 ALA A C 1
ATOM 812 O O . ALA A 1 100 ? -18.067 12.550 5.607 1.00 85.81 100 ALA A O 1
ATOM 813 N N . GLY A 1 101 ? -17.341 10.424 5.488 1.00 84.62 101 GLY A N 1
ATOM 814 C CA . GLY A 1 101 ? -18.647 9.796 5.674 1.00 84.62 101 GLY A CA 1
ATOM 815 C C . GLY A 1 101 ? -18.907 9.364 7.116 1.00 84.62 101 GLY A C 1
ATOM 816 O O . GLY A 1 101 ? -18.158 9.677 8.042 1.00 84.62 101 GLY A O 1
ATOM 817 N N . ASP A 1 102 ? -19.978 8.596 7.300 1.00 84.50 102 ASP A N 1
ATOM 818 C CA . ASP A 1 102 ? -20.417 8.088 8.607 1.00 84.50 102 ASP A CA 1
ATOM 819 C C . ASP A 1 102 ? -19.844 6.703 8.943 1.00 84.50 102 ASP A C 1
ATOM 821 O O . ASP A 1 102 ? -20.178 6.128 9.978 1.00 84.50 102 ASP A O 1
ATOM 825 N N . ALA A 1 103 ? -18.979 6.146 8.089 1.00 85.31 103 ALA A N 1
ATOM 826 C CA . ALA A 1 103 ? -18.426 4.820 8.324 1.00 85.31 103 ALA A CA 1
ATOM 827 C C . ALA A 1 103 ? -17.480 4.801 9.532 1.00 85.31 103 ALA A C 1
ATOM 829 O O . ALA A 1 103 ? -16.727 5.746 9.784 1.00 85.31 103 ALA A O 1
ATOM 830 N N . VAL A 1 104 ? -17.501 3.677 10.243 1.00 89.75 104 VAL A N 1
ATOM 831 C CA . VAL A 1 104 ? -16.529 3.303 11.276 1.00 89.75 104 VAL A CA 1
ATOM 832 C C . VAL A 1 104 ? -15.710 2.106 10.786 1.00 89.75 104 VAL A C 1
ATOM 834 O O . VAL A 1 104 ? -16.070 1.469 9.797 1.00 89.75 104 VAL A O 1
ATOM 837 N N . LEU A 1 105 ? -14.613 1.768 11.471 1.00 88.81 105 LEU A N 1
ATOM 838 C CA . LEU A 1 105 ? -13.722 0.673 11.052 1.00 88.81 105 LEU A CA 1
ATOM 839 C C . LEU A 1 105 ? -14.467 -0.670 10.922 1.00 88.81 105 LEU A C 1
ATOM 841 O O . LEU A 1 105 ? -14.251 -1.402 9.961 1.00 88.81 105 LEU A O 1
ATOM 845 N N . SER A 1 106 ? -15.432 -0.940 11.803 1.00 90.25 106 SER A N 1
ATOM 846 C CA . SER A 1 106 ? -16.257 -2.156 11.772 1.00 90.25 106 SER A CA 1
ATOM 847 C C . SER A 1 106 ? -17.386 -2.139 10.730 1.00 90.25 106 SER A C 1
ATOM 849 O O . SER A 1 106 ? -18.115 -3.123 10.607 1.00 90.25 106 SER A O 1
ATOM 851 N N . SER A 1 107 ? -17.602 -1.034 10.006 1.00 90.31 107 SER A N 1
ATOM 852 C CA . SER A 1 107 ? -18.678 -0.944 9.013 1.00 90.31 107 SER A CA 1
ATOM 853 C C . SER A 1 107 ? -18.414 -1.881 7.830 1.00 90.31 107 SER A C 1
ATOM 855 O O . SER A 1 107 ? -17.274 -1.964 7.372 1.00 90.31 107 SER A O 1
ATOM 857 N N . PRO A 1 108 ? -19.439 -2.557 7.281 1.00 91.69 108 PRO A N 1
ATOM 858 C CA . PRO A 1 108 ? -19.269 -3.387 6.094 1.00 91.69 108 PRO A CA 1
ATOM 859 C C . PRO A 1 108 ? -18.910 -2.522 4.878 1.00 91.69 108 PRO A C 1
ATOM 861 O O . PRO A 1 108 ? -19.522 -1.479 4.644 1.00 91.69 108 PRO A O 1
ATOM 864 N N . LEU A 1 109 ? -17.935 -2.972 4.086 1.00 89.06 109 LEU A N 1
ATOM 865 C CA . LEU A 1 109 ? -17.449 -2.270 2.895 1.00 89.06 109 LEU A CA 1
ATOM 866 C C . LEU A 1 109 ? -18.525 -2.172 1.806 1.00 89.06 109 LEU A C 1
ATOM 868 O O . LEU A 1 109 ? -18.654 -1.156 1.131 1.00 89.06 109 LEU A O 1
ATOM 872 N N . VAL A 1 110 ? -19.301 -3.241 1.639 1.00 88.62 110 VAL A N 1
ATOM 873 C CA . VAL A 1 110 ? -20.433 -3.330 0.711 1.00 88.62 110 VAL A CA 1
ATOM 874 C C . VAL A 1 110 ? -21.644 -3.798 1.505 1.00 88.62 110 VAL A C 1
ATOM 876 O O . VAL A 1 110 ? -21.517 -4.626 2.407 1.00 88.62 110 VAL A O 1
ATOM 879 N N . LYS A 1 111 ? -22.833 -3.283 1.180 1.00 85.12 111 LYS A N 1
ATOM 880 C CA . LYS A 1 111 ? -24.079 -3.682 1.850 1.00 85.12 111 LYS A CA 1
ATOM 881 C C . LYS A 1 111 ? -24.260 -5.204 1.770 1.00 85.12 111 LYS A C 1
ATOM 883 O O . LYS A 1 111 ? -24.328 -5.755 0.678 1.00 85.12 111 LYS A O 1
ATOM 888 N N . GLY A 1 112 ? -24.338 -5.863 2.928 1.00 84.38 112 GLY A N 1
ATOM 889 C CA . GLY A 1 112 ? -24.476 -7.321 3.037 1.00 84.38 112 GLY A CA 1
ATOM 890 C C . GLY A 1 112 ? -23.170 -8.120 2.915 1.00 84.38 112 GLY A C 1
ATOM 891 O O . GLY A 1 112 ? -23.217 -9.345 2.951 1.00 84.38 112 GLY A O 1
ATOM 892 N N . GLY A 1 113 ? -22.016 -7.460 2.775 1.00 86.69 113 GLY A N 1
ATOM 893 C CA . GLY A 1 113 ? -20.706 -8.110 2.754 1.00 86.69 113 GLY A CA 1
ATOM 894 C C . GLY A 1 113 ? -20.149 -8.387 4.153 1.00 86.69 113 GLY A C 1
ATOM 895 O O . GLY A 1 113 ? -20.501 -7.714 5.119 1.00 86.69 113 GLY A O 1
ATOM 896 N N . SER A 1 114 ? -19.241 -9.362 4.244 1.00 89.50 114 SER A N 1
ATOM 897 C CA . SER A 1 114 ? -18.521 -9.707 5.479 1.00 89.50 114 SER A CA 1
ATOM 898 C C . SER A 1 114 ? -17.219 -8.925 5.679 1.00 89.50 114 SER A C 1
ATOM 900 O O . SER A 1 114 ? -16.673 -8.936 6.774 1.00 89.50 114 SER A O 1
ATOM 902 N N . VAL A 1 115 ? -16.704 -8.283 4.625 1.00 92.38 115 VAL A N 1
ATOM 903 C CA . VAL A 1 115 ? -15.465 -7.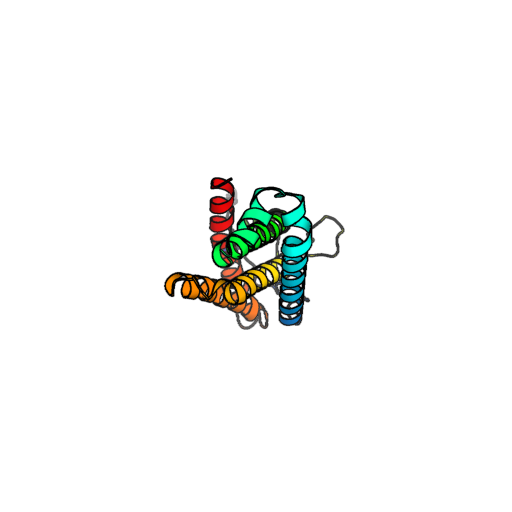492 4.670 1.00 92.38 115 VAL A CA 1
ATOM 904 C C . VAL A 1 115 ? -15.778 -6.108 5.221 1.00 92.38 115 VAL A C 1
ATOM 906 O O . VAL A 1 115 ? -16.656 -5.419 4.693 1.00 92.38 115 VAL A O 1
ATOM 909 N N . THR A 1 116 ? -15.055 -5.693 6.254 1.00 94.50 116 THR A N 1
ATOM 910 C CA . THR A 1 116 ? -15.212 -4.374 6.871 1.00 94.50 116 THR A CA 1
ATOM 911 C C . THR A 1 116 ? -14.312 -3.322 6.222 1.00 94.50 116 THR A C 1
ATOM 913 O O . THR A 1 116 ? -13.358 -3.631 5.502 1.00 94.50 116 THR A O 1
ATOM 916 N N . VAL A 1 117 ? -14.617 -2.047 6.465 1.00 92.88 117 VAL A N 1
ATOM 917 C CA . VAL A 1 117 ? -13.768 -0.915 6.071 1.00 92.88 117 VAL A CA 1
ATOM 918 C C . VAL A 1 117 ? -12.373 -1.074 6.675 1.00 92.88 117 VAL A C 1
ATOM 920 O O . VAL A 1 117 ? -11.383 -0.927 5.964 1.00 92.88 117 VAL A O 1
ATOM 923 N N . GLY A 1 118 ? -12.291 -1.446 7.949 1.00 92.12 118 GLY A N 1
ATOM 924 C CA . GLY A 1 118 ? -11.043 -1.670 8.661 1.00 92.12 118 GLY A CA 1
ATOM 925 C C . GLY A 1 118 ? -10.218 -2.838 8.117 1.00 92.12 118 GLY A C 1
ATOM 926 O O . GLY A 1 118 ? -9.003 -2.696 8.000 1.00 92.12 118 GLY A O 1
ATOM 927 N N . ASP A 1 119 ? -10.847 -3.940 7.682 1.00 94.12 119 ASP A N 1
ATOM 928 C CA . ASP A 1 119 ? -10.141 -5.043 7.002 1.00 94.12 119 ASP A CA 1
ATOM 929 C C . ASP A 1 119 ? -9.453 -4.561 5.719 1.00 94.12 119 ASP A C 1
ATOM 931 O O . ASP A 1 119 ? -8.282 -4.856 5.480 1.00 94.12 119 ASP A O 1
ATOM 935 N N . ASN A 1 120 ? -10.175 -3.796 4.894 1.00 94.25 120 ASN A N 1
ATOM 936 C CA . ASN A 1 120 ? -9.634 -3.271 3.643 1.00 94.25 120 ASN A CA 1
ATOM 937 C C . ASN A 1 120 ? -8.519 -2.247 3.907 1.00 94.25 120 ASN A C 1
ATOM 939 O O . ASN A 1 120 ? -7.463 -2.313 3.279 1.00 94.25 120 ASN A O 1
ATOM 943 N N . LEU A 1 121 ? -8.713 -1.336 4.866 1.00 93.31 121 LEU A N 1
ATOM 944 C CA . LEU A 1 121 ? -7.700 -0.346 5.233 1.00 93.31 121 LEU A CA 1
ATOM 945 C C . LEU A 1 121 ? -6.433 -1.009 5.789 1.00 93.31 121 LEU A C 1
ATOM 947 O O . LEU A 1 121 ? -5.348 -0.651 5.344 1.00 93.31 121 LEU A O 1
ATOM 951 N N . LEU A 1 122 ? -6.557 -2.016 6.662 1.00 94.69 122 LEU A N 1
ATOM 952 C CA . LEU A 1 122 ? -5.426 -2.806 7.165 1.00 94.69 122 LEU A CA 1
ATOM 953 C C . LEU A 1 122 ? -4.641 -3.439 6.009 1.00 94.69 122 LEU A C 1
ATOM 955 O O . LEU A 1 122 ? -3.438 -3.224 5.881 1.00 94.69 122 LEU A O 1
ATOM 959 N N . VAL A 1 123 ? -5.325 -4.201 5.149 1.00 95.06 123 VAL A N 1
ATOM 960 C CA . VAL A 1 123 ? -4.690 -4.895 4.018 1.00 95.06 123 VAL A CA 1
ATOM 961 C C . VAL A 1 123 ? -4.035 -3.895 3.067 1.00 95.06 123 VAL A C 1
ATOM 963 O O . VAL A 1 123 ? -2.909 -4.109 2.625 1.00 95.06 123 VAL A O 1
ATOM 966 N N . SER A 1 124 ? -4.700 -2.777 2.786 1.00 93.69 124 SER A N 1
ATOM 967 C CA . SER A 1 124 ? -4.173 -1.729 1.913 1.00 93.69 124 SER A CA 1
ATOM 968 C C . SER A 1 124 ? -2.942 -1.046 2.513 1.00 93.69 124 SER A C 1
ATOM 970 O O . SER A 1 124 ? -1.982 -0.788 1.786 1.00 93.69 124 SER A O 1
ATOM 972 N N . THR A 1 125 ? -2.914 -0.806 3.830 1.00 93.69 125 THR A N 1
ATOM 973 C CA . THR A 1 125 ? -1.723 -0.299 4.531 1.00 93.69 125 THR A CA 1
ATOM 974 C C . THR A 1 125 ? -0.563 -1.291 4.450 1.00 93.69 125 THR A C 1
ATOM 976 O O . THR A 1 125 ? 0.5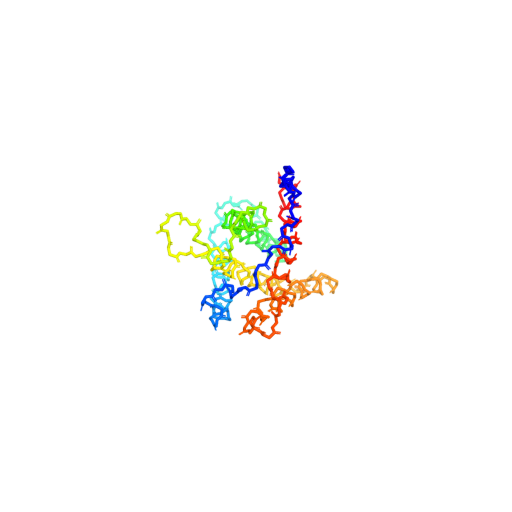52 -0.882 4.136 1.00 93.69 125 THR A O 1
ATOM 979 N N . GLU A 1 126 ? -0.802 -2.590 4.642 1.00 95.31 126 GLU A N 1
ATOM 980 C CA . GLU A 1 126 ? 0.261 -3.599 4.531 1.00 95.31 126 GLU A CA 1
ATOM 981 C C . GLU A 1 126 ? 0.772 -3.758 3.091 1.00 95.31 126 GLU A C 1
ATOM 983 O O . GLU A 1 126 ? 1.978 -3.874 2.879 1.00 95.31 126 GLU A O 1
ATOM 988 N N . ILE A 1 127 ? -0.098 -3.691 2.075 1.00 93.94 127 ILE A N 1
ATOM 989 C CA . ILE A 1 127 ? 0.320 -3.686 0.660 1.00 93.94 127 ILE A CA 1
ATOM 990 C C . ILE A 1 127 ? 1.152 -2.435 0.349 1.00 93.94 127 ILE A C 1
ATOM 992 O O . ILE A 1 127 ? 2.173 -2.526 -0.337 1.00 93.94 127 ILE A O 1
ATOM 996 N N . TYR A 1 128 ? 0.750 -1.271 0.865 1.00 91.50 128 TYR A N 1
ATOM 997 C CA . TYR A 1 128 ? 1.517 -0.034 0.740 1.00 91.50 128 TYR A CA 1
ATOM 998 C C . TYR A 1 128 ? 2.904 -0.184 1.381 1.00 91.50 128 TYR A C 1
ATOM 1000 O O . TYR A 1 128 ? 3.917 0.077 0.730 1.00 91.50 128 TYR A O 1
ATOM 1008 N N . CYS A 1 129 ? 2.987 -0.701 2.609 1.00 93.19 129 CYS A N 1
ATOM 1009 C CA . CYS A 1 129 ? 4.263 -0.984 3.264 1.00 93.19 129 CYS A CA 1
ATOM 1010 C C . CYS A 1 129 ? 5.110 -2.006 2.485 1.00 93.19 129 CYS A C 1
ATOM 1012 O O . CYS A 1 129 ? 6.310 -1.801 2.296 1.00 93.19 129 CYS A O 1
ATOM 1014 N N . ALA A 1 130 ? 4.501 -3.074 1.966 1.00 93.56 130 ALA A N 1
ATOM 1015 C CA . ALA A 1 130 ? 5.177 -4.074 1.143 1.00 93.56 130 ALA A CA 1
ATOM 1016 C C . ALA A 1 130 ? 5.800 -3.459 -0.115 1.00 93.56 130 ALA A C 1
ATOM 1018 O O . ALA A 1 130 ? 6.933 -3.785 -0.471 1.00 93.56 130 ALA A O 1
ATOM 1019 N N . TYR A 1 131 ? 5.078 -2.552 -0.771 1.00 90.56 131 TYR A N 1
ATOM 1020 C CA . TYR A 1 131 ? 5.572 -1.823 -1.931 1.00 90.56 131 TYR A CA 1
ATOM 1021 C C . TYR A 1 131 ? 6.787 -0.952 -1.586 1.00 90.56 131 TYR A C 1
ATOM 1023 O O . TYR A 1 131 ? 7.800 -1.035 -2.279 1.00 90.56 131 TYR A O 1
ATOM 1031 N N . TYR A 1 132 ? 6.735 -0.181 -0.496 1.00 88.44 132 TYR A N 1
ATOM 1032 C CA . TYR A 1 132 ? 7.863 0.656 -0.070 1.00 88.44 132 TYR A CA 1
ATOM 1033 C C . TYR A 1 132 ? 9.094 -0.179 0.315 1.00 88.44 132 TYR A C 1
ATOM 1035 O O . TYR A 1 132 ? 10.223 0.194 -0.014 1.00 88.44 132 TYR A O 1
ATOM 1043 N N . LEU A 1 133 ? 8.894 -1.340 0.949 1.00 90.25 133 LEU A N 1
ATOM 1044 C CA . LEU A 1 133 ? 9.971 -2.295 1.228 1.00 90.25 133 LEU A CA 1
ATOM 1045 C C . LEU A 1 133 ? 10.569 -2.871 -0.059 1.00 90.25 133 LEU A C 1
ATOM 1047 O O . LEU A 1 133 ? 11.792 -2.894 -0.207 1.00 90.25 133 LEU A O 1
ATOM 1051 N N . PHE A 1 134 ? 9.726 -3.288 -1.008 1.00 87.81 134 PHE A N 1
ATOM 1052 C CA . PHE A 1 134 ? 10.168 -3.741 -2.326 1.00 87.81 134 PHE A CA 1
ATOM 1053 C C . PHE A 1 134 ? 10.988 -2.646 -3.020 1.00 87.81 134 PHE A C 1
ATOM 1055 O O . PHE A 1 134 ? 12.132 -2.868 -3.418 1.00 87.81 134 PHE A O 1
ATOM 1062 N N . GLU A 1 135 ? 10.456 -1.432 -3.108 1.00 82.81 135 GLU A N 1
ATOM 1063 C CA . GLU A 1 135 ? 11.143 -0.316 -3.744 1.00 82.81 135 GLU A CA 1
ATOM 1064 C C . GLU A 1 135 ? 12.504 -0.048 -3.095 1.00 82.81 135 GLU A C 1
ATOM 1066 O O . GLU A 1 135 ? 13.502 0.079 -3.803 1.00 82.81 135 GLU A O 1
ATOM 1071 N N . MET A 1 136 ? 12.590 -0.050 -1.764 1.00 82.69 136 MET A N 1
ATOM 1072 C CA . MET A 1 136 ? 13.866 0.092 -1.071 1.00 82.69 136 MET A CA 1
ATOM 1073 C C . MET A 1 136 ? 14.847 -1.025 -1.439 1.00 82.69 136 MET A C 1
ATOM 1075 O O . MET A 1 136 ? 15.956 -0.734 -1.886 1.00 82.69 136 MET A O 1
ATOM 1079 N N . CYS A 1 137 ? 14.459 -2.295 -1.320 1.00 80.56 137 CYS A N 1
ATOM 1080 C CA . CYS A 1 137 ? 15.348 -3.421 -1.614 1.00 80.56 137 CYS A CA 1
ATOM 1081 C C . CYS A 1 137 ? 15.900 -3.381 -3.048 1.00 80.56 137 CYS A C 1
ATOM 1083 O O . CYS A 1 137 ? 17.071 -3.695 -3.267 1.00 80.56 137 CYS A O 1
ATOM 1085 N N . PHE A 1 138 ? 15.091 -2.948 -4.019 1.00 71.44 138 PHE A N 1
ATOM 1086 C CA . PHE A 1 138 ? 15.426 -3.042 -5.440 1.00 71.44 138 PHE A CA 1
ATOM 1087 C C . PHE A 1 138 ? 15.914 -1.724 -6.084 1.00 71.44 138 PHE A C 1
ATOM 1089 O O . PHE A 1 138 ? 16.576 -1.776 -7.128 1.00 71.44 138 PHE A O 1
ATOM 1096 N N . ARG A 1 139 ? 15.666 -0.552 -5.472 1.00 68.00 139 ARG A N 1
ATOM 1097 C CA . ARG A 1 139 ? 16.063 0.790 -5.969 1.00 68.00 139 ARG A CA 1
ATOM 1098 C C . ARG A 1 139 ? 17.322 1.364 -5.294 1.00 68.00 139 ARG A C 1
ATOM 1100 O O . ARG A 1 139 ? 17.880 2.343 -5.795 1.00 68.00 139 ARG A O 1
ATOM 1107 N N . THR A 1 140 ? 17.816 0.748 -4.213 1.00 59.12 140 THR A N 1
ATOM 1108 C CA . THR A 1 140 ? 18.920 1.250 -3.354 1.00 59.12 140 THR A CA 1
ATOM 1109 C C . THR A 1 140 ? 20.189 1.710 -4.072 1.00 59.12 140 THR A C 1
ATOM 1111 O O . THR A 1 140 ? 20.840 2.627 -3.584 1.00 59.12 140 THR A O 1
ATOM 1114 N N . LYS A 1 141 ? 20.547 1.161 -5.241 1.00 57.69 141 LYS A N 1
ATOM 1115 C CA . LYS A 1 141 ? 21.782 1.569 -5.944 1.00 57.69 141 LYS A CA 1
ATOM 1116 C C . LYS A 1 141 ? 21.814 3.040 -6.388 1.00 57.69 141 LYS A C 1
ATOM 1118 O O . LYS A 1 141 ? 22.895 3.531 -6.701 1.00 57.69 141 LYS A O 1
ATOM 1123 N N . PHE A 1 142 ? 20.673 3.735 -6.442 1.00 59.81 142 PHE A N 1
ATOM 1124 C CA . PHE A 1 142 ? 20.589 5.099 -6.989 1.00 59.81 142 PHE A CA 1
ATOM 1125 C C . PHE A 1 142 ? 19.719 6.065 -6.173 1.00 59.81 142 PHE A C 1
ATOM 1127 O O . PHE A 1 142 ? 19.446 7.171 -6.640 1.00 59.81 142 PHE A O 1
ATOM 1134 N N . ALA A 1 143 ? 19.252 5.657 -4.993 1.00 66.75 143 ALA A N 1
ATOM 1135 C CA . ALA A 1 143 ? 18.420 6.498 -4.140 1.00 66.75 143 ALA A CA 1
ATOM 1136 C C . ALA A 1 143 ? 19.296 7.392 -3.247 1.00 66.75 143 ALA A C 1
ATOM 1138 O O . ALA A 1 143 ? 20.259 6.927 -2.643 1.00 66.75 143 ALA A O 1
ATOM 1139 N N . SER A 1 144 ? 18.961 8.682 -3.160 1.00 80.94 144 SER A N 1
ATOM 1140 C CA . SER A 1 144 ? 19.607 9.597 -2.211 1.00 80.94 144 SER A CA 1
ATOM 1141 C C . SER A 1 144 ? 19.255 9.216 -0.769 1.00 80.94 144 SER A C 1
ATOM 1143 O O . SER A 1 144 ? 18.145 8.746 -0.514 1.00 80.94 144 SER A O 1
ATOM 1145 N N . TYR A 1 145 ? 20.151 9.484 0.187 1.00 82.81 145 TYR A N 1
ATOM 1146 C CA . TYR A 1 145 ? 19.907 9.247 1.615 1.00 82.81 145 TYR A CA 1
ATOM 1147 C C . TYR A 1 145 ? 18.615 9.902 2.115 1.00 82.81 145 TYR A C 1
ATOM 1149 O O . TYR A 1 145 ? 17.891 9.296 2.899 1.00 82.81 145 TYR A O 1
ATOM 1157 N N . ILE A 1 146 ? 18.276 11.095 1.608 1.00 84.50 146 ILE A N 1
ATOM 1158 C CA . ILE A 1 146 ? 17.021 11.773 1.962 1.00 84.50 146 ILE A CA 1
ATOM 1159 C C . ILE A 1 146 ? 15.790 11.011 1.458 1.00 84.50 146 ILE A C 1
ATOM 1161 O O . ILE A 1 146 ? 14.785 10.919 2.154 1.00 84.50 146 ILE A O 1
ATOM 1165 N N . SER A 1 147 ? 15.879 10.415 0.266 1.00 79.94 147 SER A N 1
ATOM 1166 C CA . SER A 1 147 ? 14.799 9.609 -0.304 1.00 79.94 147 SER A CA 1
ATOM 1167 C C . SER A 1 147 ? 14.617 8.327 0.505 1.00 79.94 147 SER A C 1
ATOM 1169 O O . SER A 1 147 ? 13.490 8.004 0.865 1.00 79.94 147 SER A O 1
ATOM 1171 N N . ILE A 1 148 ? 15.709 7.659 0.884 1.00 83.69 148 ILE A N 1
ATOM 1172 C CA . ILE A 1 148 ? 15.666 6.469 1.744 1.00 83.69 148 ILE A CA 1
ATOM 1173 C C . ILE A 1 148 ? 15.052 6.810 3.109 1.00 83.69 148 ILE A C 1
ATOM 1175 O O . ILE A 1 148 ? 14.122 6.134 3.540 1.00 83.69 148 ILE A O 1
ATOM 1179 N N . ALA A 1 149 ? 15.507 7.887 3.757 1.00 86.69 149 ALA A N 1
ATOM 1180 C CA . ALA A 1 149 ? 14.966 8.333 5.041 1.00 86.69 149 ALA A CA 1
ATOM 1181 C C . ALA A 1 149 ? 13.464 8.652 4.959 1.00 86.69 149 ALA A C 1
ATOM 1183 O O . ALA A 1 149 ? 12.710 8.271 5.848 1.00 86.69 149 ALA A O 1
ATOM 1184 N N . HIS A 1 150 ? 13.015 9.280 3.868 1.00 85.38 150 HIS A N 1
ATOM 1185 C CA . HIS A 1 150 ? 11.598 9.547 3.627 1.00 85.38 150 HIS A CA 1
ATOM 1186 C C . HIS A 1 150 ? 10.764 8.257 3.522 1.00 85.38 150 HIS A C 1
ATOM 1188 O O . HIS A 1 150 ? 9.718 8.156 4.156 1.00 85.38 150 HIS A O 1
ATOM 1194 N N . HIS A 1 151 ? 11.241 7.248 2.784 1.00 86.69 151 HIS A N 1
ATOM 1195 C CA . HIS A 1 151 ? 10.529 5.970 2.619 1.00 86.69 151 HIS A CA 1
ATOM 1196 C C . HIS A 1 151 ? 10.484 5.179 3.937 1.00 86.69 151 HIS A C 1
ATOM 1198 O O . HIS A 1 151 ? 9.435 4.653 4.305 1.00 86.69 151 HIS A O 1
ATOM 1204 N N . ILE A 1 152 ? 11.591 5.155 4.690 1.00 89.38 152 ILE A N 1
ATOM 1205 C CA . ILE A 1 152 ? 11.646 4.533 6.022 1.00 89.38 152 ILE A CA 1
ATOM 1206 C C . ILE A 1 152 ? 10.710 5.253 6.996 1.00 89.38 152 ILE A C 1
ATOM 1208 O O . ILE A 1 152 ? 9.994 4.593 7.740 1.00 89.38 152 ILE A O 1
ATOM 1212 N N . GLY A 1 153 ? 10.679 6.588 6.981 1.00 88.50 153 GLY A N 1
ATOM 1213 C CA . GLY A 1 153 ? 9.780 7.370 7.828 1.00 88.50 153 GLY A CA 1
ATOM 1214 C C . GLY A 1 153 ? 8.312 7.016 7.587 1.00 88.50 153 GLY A C 1
ATOM 1215 O O . GLY A 1 153 ? 7.591 6.737 8.541 1.00 88.50 153 GLY A O 1
ATOM 1216 N N . LEU A 1 154 ? 7.894 6.935 6.319 1.00 88.75 154 LEU A N 1
ATOM 1217 C CA . LEU A 1 154 ? 6.539 6.507 5.951 1.00 88.75 154 LEU A CA 1
ATOM 1218 C C . LEU A 1 154 ? 6.227 5.083 6.437 1.00 88.75 154 LEU A C 1
ATOM 1220 O O . LEU A 1 154 ? 5.147 4.848 6.975 1.00 88.75 154 LEU A O 1
ATOM 1224 N N . LEU A 1 155 ? 7.173 4.149 6.292 1.00 91.12 155 LEU A N 1
ATOM 1225 C CA . LEU A 1 155 ? 7.026 2.776 6.787 1.00 91.12 155 LEU A CA 1
ATOM 1226 C C . LEU A 1 155 ? 6.867 2.724 8.308 1.00 91.12 155 LEU A C 1
ATOM 1228 O O . LEU A 1 155 ? 5.963 2.056 8.803 1.00 91.12 155 LEU A O 1
ATOM 1232 N N . VAL A 1 156 ? 7.723 3.433 9.046 1.00 93.31 156 VAL A N 1
ATOM 1233 C CA . VAL A 1 156 ? 7.692 3.460 10.514 1.00 93.31 156 VAL A CA 1
ATOM 1234 C C . VAL A 1 156 ? 6.385 4.061 11.014 1.00 93.31 156 VAL A C 1
ATOM 1236 O O . VAL A 1 156 ? 5.774 3.479 11.904 1.00 93.31 156 VAL A O 1
ATOM 1239 N N . ILE A 1 157 ? 5.924 5.171 10.433 1.00 92.88 157 ILE A N 1
ATOM 1240 C CA . ILE A 1 157 ? 4.663 5.816 10.827 1.00 92.88 157 ILE A CA 1
ATOM 1241 C C . ILE A 1 157 ? 3.480 4.866 10.595 1.00 92.88 157 ILE A C 1
ATOM 1243 O O . ILE A 1 157 ? 2.705 4.625 11.518 1.00 92.88 157 ILE A O 1
ATOM 1247 N N . ALA A 1 158 ? 3.382 4.256 9.409 1.00 92.00 158 ALA A N 1
ATOM 1248 C CA . ALA A 1 158 ? 2.295 3.333 9.083 1.00 92.00 158 ALA A CA 1
ATOM 1249 C C . ALA A 1 158 ? 2.276 2.100 10.005 1.00 92.00 158 ALA A C 1
ATOM 1251 O O . ALA A 1 158 ? 1.235 1.750 10.558 1.00 92.00 158 ALA A O 1
ATOM 1252 N N . GLN A 1 159 ? 3.433 1.470 10.223 1.00 94.56 159 GLN A N 1
ATOM 1253 C CA . GLN A 1 159 ? 3.545 0.289 11.084 1.00 94.56 159 GLN A CA 1
ATOM 1254 C C . GLN A 1 159 ? 3.309 0.632 12.561 1.00 94.56 159 GLN A C 1
ATOM 1256 O O . GLN A 1 159 ? 2.676 -0.139 13.279 1.00 94.56 159 GLN A O 1
ATOM 1261 N N . THR A 1 160 ? 3.747 1.812 13.013 1.00 93.44 160 THR A N 1
ATOM 1262 C CA . THR A 1 160 ? 3.464 2.304 14.369 1.00 93.44 160 THR A CA 1
ATOM 1263 C C . THR A 1 160 ? 1.965 2.505 14.560 1.00 93.44 160 THR A C 1
ATOM 1265 O O . THR A 1 160 ? 1.410 1.961 15.514 1.00 93.44 160 THR A O 1
ATOM 1268 N N . ALA A 1 161 ? 1.290 3.184 13.628 1.00 92.38 161 ALA A N 1
ATOM 1269 C CA . ALA A 1 161 ? -0.156 3.386 13.682 1.00 92.38 161 ALA A CA 1
ATOM 1270 C C . ALA A 1 161 ? -0.925 2.053 13.747 1.00 92.38 161 ALA A C 1
ATOM 1272 O O . ALA A 1 161 ? -1.830 1.909 14.567 1.00 92.38 161 ALA A O 1
ATOM 1273 N N . LEU A 1 162 ? -0.523 1.046 12.959 1.00 93.38 162 LEU A N 1
ATOM 1274 C CA . LEU A 1 162 ? -1.111 -0.297 13.032 1.00 93.38 162 LEU A CA 1
ATOM 1275 C C . LEU A 1 162 ? -0.836 -0.984 14.377 1.00 93.38 162 LEU A C 1
ATOM 1277 O O . LEU A 1 162 ? -1.743 -1.572 14.966 1.00 93.38 162 LEU A O 1
ATOM 1281 N N . SER A 1 163 ? 0.388 -0.883 14.899 1.00 93.38 163 SER A N 1
ATOM 1282 C CA . SER A 1 163 ? 0.764 -1.501 16.176 1.00 93.38 163 SER A CA 1
ATOM 1283 C C . SER A 1 163 ? -0.014 -0.949 17.373 1.00 93.38 163 SER A C 1
ATOM 1285 O O . SER A 1 163 ? -0.287 -1.693 18.316 1.00 93.38 163 SER A O 1
ATOM 1287 N N . LEU A 1 164 ? -0.435 0.321 17.335 1.00 92.00 164 LEU A N 1
ATOM 1288 C CA . LEU A 1 164 ? -1.220 0.925 18.413 1.00 92.00 164 LEU A CA 1
ATOM 1289 C C . LEU A 1 164 ? -2.584 0.237 18.578 1.00 92.00 164 LEU A C 1
ATOM 1291 O O . LEU A 1 164 ? -3.074 0.127 19.704 1.00 92.00 164 LEU A O 1
ATOM 1295 N N . PHE A 1 165 ? -3.151 -0.316 17.497 1.00 91.38 165 PHE A N 1
ATOM 1296 C CA . PHE A 1 165 ? -4.387 -1.104 17.546 1.00 91.38 165 PHE A CA 1
ATOM 1297 C C . PHE A 1 165 ? -4.230 -2.484 18.198 1.00 91.38 165 PHE A C 1
ATOM 1299 O O . PHE A 1 165 ? -5.240 -3.158 18.401 1.00 91.38 165 PHE A O 1
ATOM 1306 N N . ALA A 1 166 ? -3.013 -2.925 18.544 1.00 89.19 166 ALA A N 1
ATOM 1307 C CA . ALA A 1 166 ? -2.818 -4.186 19.262 1.00 89.19 166 ALA A CA 1
ATOM 1308 C C . ALA A 1 166 ? -3.441 -4.150 20.670 1.00 89.19 166 ALA A C 1
ATOM 1310 O O . ALA A 1 166 ? -3.907 -5.176 21.163 1.00 89.19 166 ALA A O 1
ATOM 1311 N N . ASP A 1 167 ? -3.492 -2.968 21.295 1.00 87.12 167 ASP A N 1
ATOM 1312 C CA . ASP A 1 167 ? -4.209 -2.735 22.551 1.00 87.12 167 ASP A CA 1
ATOM 1313 C C . ASP A 1 167 ? -4.929 -1.372 22.528 1.00 87.12 167 ASP A C 1
ATOM 1315 O O . ASP A 1 167 ? -4.430 -0.382 23.075 1.00 87.12 167 ASP A O 1
ATOM 1319 N N . PRO A 1 168 ? -6.125 -1.293 21.914 1.00 79.88 168 PRO A N 1
ATOM 1320 C CA . PR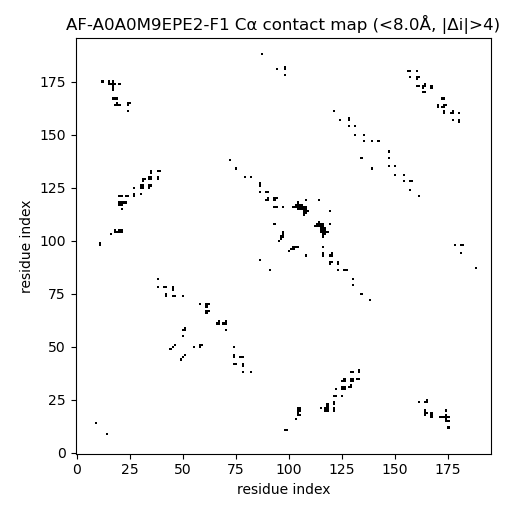O A 1 168 ? -6.891 -0.048 21.828 1.00 79.88 168 PRO A CA 1
ATOM 1321 C C . PRO A 1 168 ? -7.377 0.450 23.199 1.00 79.88 168 PRO A C 1
ATOM 1323 O O . PRO A 1 168 ? -7.702 1.623 23.358 1.00 79.88 168 PRO A O 1
ATOM 1326 N N . LYS A 1 169 ? -7.443 -0.426 24.213 1.00 81.69 169 LYS A N 1
ATOM 1327 C CA . LYS A 1 169 ? -7.843 -0.029 25.572 1.00 81.69 169 LYS A CA 1
ATOM 1328 C C . LYS A 1 169 ? -6.723 0.706 26.295 1.00 81.69 169 LYS A C 1
ATOM 1330 O O . LYS A 1 169 ? -6.998 1.518 27.168 1.00 81.69 169 LYS A O 1
ATOM 1335 N N . LYS A 1 170 ? -5.473 0.402 25.955 1.00 87.88 170 LYS A N 1
ATOM 1336 C CA . LYS A 1 170 ? -4.301 1.109 26.467 1.00 87.88 170 LYS A CA 1
ATOM 1337 C C . LYS A 1 170 ? -3.969 2.347 25.635 1.00 87.88 170 LYS A C 1
ATOM 1339 O O . LYS A 1 170 ? -3.610 3.370 26.206 1.00 87.88 170 LYS A O 1
ATOM 1344 N N . ASN A 1 171 ? -4.101 2.251 24.313 1.00 87.50 171 ASN A N 1
ATOM 1345 C CA . ASN A 1 171 ? -3.745 3.312 23.371 1.00 87.50 171 ASN A CA 1
ATOM 1346 C C . ASN A 1 171 ? -5.015 3.980 22.837 1.00 87.50 171 ASN A C 1
ATOM 1348 O O . ASN A 1 171 ? -5.547 3.588 21.794 1.00 87.50 171 ASN A O 1
ATOM 1352 N N . HIS A 1 172 ? -5.516 4.983 23.558 1.00 83.75 172 HIS A N 1
ATOM 1353 C CA . HIS A 1 172 ? -6.748 5.688 23.191 1.00 83.75 172 HIS A CA 1
ATOM 1354 C C . HIS A 1 172 ? -6.618 6.486 21.882 1.00 83.75 172 HIS A C 1
ATOM 1356 O O . HIS A 1 172 ? -7.622 6.779 21.236 1.00 83.75 172 HIS A O 1
ATOM 1362 N N . GLU A 1 173 ? -5.393 6.799 21.465 1.00 86.44 173 GLU A N 1
ATOM 1363 C CA . GLU A 1 173 ? -5.081 7.518 20.232 1.00 86.44 173 GLU A CA 1
ATOM 1364 C C . GLU A 1 173 ? -4.946 6.639 18.977 1.00 86.44 173 GLU A C 1
ATOM 1366 O O . GLU A 1 173 ? -4.763 7.191 17.896 1.00 86.44 173 GLU A O 1
ATOM 1371 N N . ALA A 1 174 ? -5.060 5.306 19.064 1.00 88.62 174 ALA A N 1
ATOM 1372 C CA . ALA A 1 174 ? -4.778 4.411 17.930 1.00 88.62 174 ALA A CA 1
ATOM 1373 C C . ALA A 1 174 ? -5.582 4.769 16.662 1.00 88.62 174 ALA A C 1
ATOM 1375 O O . ALA A 1 174 ? -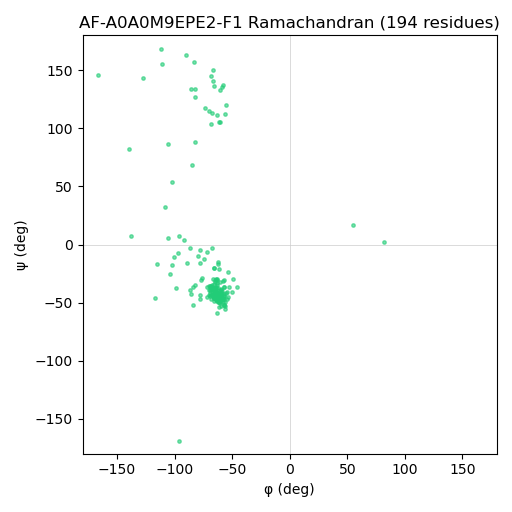5.025 4.917 15.572 1.00 88.62 174 ALA A O 1
ATOM 1376 N N . THR A 1 175 ? -6.889 4.995 16.817 1.00 89.75 175 THR A N 1
ATOM 1377 C CA . THR A 1 175 ? -7.760 5.397 15.700 1.00 89.75 175 THR A CA 1
ATOM 1378 C C . THR A 1 175 ? -7.439 6.799 15.185 1.00 89.75 175 THR A C 1
ATOM 1380 O O . THR A 1 175 ? -7.525 7.037 13.981 1.00 89.75 175 THR A O 1
ATOM 1383 N N . LEU A 1 176 ? -7.045 7.722 16.066 1.00 90.00 176 LEU A N 1
ATOM 1384 C CA . LEU A 1 176 ? -6.685 9.089 15.687 1.00 90.00 176 LEU A CA 1
ATOM 1385 C C . LEU A 1 176 ? -5.381 9.114 14.885 1.00 90.00 176 LEU A C 1
ATOM 1387 O O . LEU A 1 176 ? -5.324 9.770 13.848 1.00 90.00 176 LEU A O 1
ATOM 1391 N N . GLU A 1 177 ? -4.364 8.371 15.316 1.00 89.94 177 GLU A N 1
ATOM 1392 C CA . GLU A 1 177 ? -3.079 8.282 14.618 1.00 89.94 177 GLU A CA 1
ATOM 1393 C C . GLU A 1 177 ? -3.260 7.682 13.218 1.00 89.94 177 GLU A C 1
ATOM 1395 O O . GLU A 1 177 ? -2.769 8.215 12.220 1.00 89.94 177 GLU A O 1
ATOM 1400 N N . PHE A 1 178 ? -4.058 6.618 13.113 1.00 90.56 178 PHE A N 1
ATOM 1401 C CA . PHE A 1 178 ? -4.385 6.006 11.828 1.00 90.56 178 PHE A CA 1
ATOM 1402 C C . PHE A 1 178 ? -5.227 6.926 10.935 1.00 90.56 178 PHE A C 1
ATOM 1404 O O . PHE A 1 178 ? -4.989 7.017 9.729 1.00 90.56 178 PHE A O 1
ATOM 1411 N N . TYR A 1 179 ? -6.169 7.670 11.520 1.00 90.25 179 TYR A N 1
ATOM 1412 C CA . TYR A 1 179 ? -6.927 8.704 10.818 1.00 90.25 179 TYR A CA 1
ATOM 1413 C C . TYR A 1 179 ? -6.000 9.782 10.245 1.00 90.25 179 TYR A C 1
ATOM 1415 O O . TYR A 1 179 ? -6.108 10.116 9.065 1.00 90.25 179 TYR A O 1
ATOM 1423 N N . MET A 1 180 ? -5.044 10.282 11.033 1.00 88.75 180 MET A N 1
ATOM 1424 C CA . MET A 1 180 ? -4.050 11.247 10.557 1.00 88.75 180 MET A CA 1
ATOM 1425 C C . MET A 1 180 ? -3.198 10.663 9.428 1.00 88.75 180 MET A C 1
ATOM 1427 O O . MET A 1 180 ? -3.010 11.333 8.412 1.00 88.75 180 MET A O 1
ATOM 1431 N N . CYS A 1 181 ? -2.762 9.404 9.539 1.00 89.31 181 CYS A N 1
ATOM 1432 C CA . CYS A 1 181 ? -2.047 8.715 8.462 1.00 89.31 181 CYS A CA 1
ATOM 1433 C C . CYS A 1 181 ? -2.846 8.710 7.150 1.00 89.31 181 CYS A C 1
ATOM 1435 O O . CYS A 1 181 ? -2.283 8.971 6.088 1.00 89.31 181 CYS A O 1
ATOM 1437 N N . MET A 1 182 ? -4.160 8.477 7.203 1.00 88.50 182 MET A N 1
ATOM 1438 C CA . MET A 1 182 ? -5.024 8.511 6.017 1.00 88.50 182 MET A CA 1
ATOM 1439 C C . MET A 1 182 ? -5.227 9.921 5.458 1.00 88.50 182 MET A C 1
ATOM 1441 O O . MET A 1 182 ? -5.203 10.100 4.240 1.00 88.50 182 MET A O 1
ATOM 1445 N N . VAL A 1 183 ? -5.378 10.939 6.311 1.00 87.06 183 VAL A N 1
ATOM 1446 C CA . VAL A 1 183 ? -5.461 12.342 5.863 1.00 87.06 183 VAL A CA 1
ATOM 1447 C C . VAL A 1 183 ? -4.184 12.739 5.117 1.00 87.06 183 VAL A C 1
ATOM 1449 O O . VAL A 1 183 ? -4.257 13.268 4.007 1.00 87.06 183 VAL A O 1
ATOM 1452 N N . TRP A 1 184 ? -3.015 12.407 5.667 1.00 80.38 184 TRP A N 1
ATOM 1453 C CA . TRP A 1 184 ? -1.729 12.619 4.997 1.00 80.38 184 TRP A CA 1
ATOM 1454 C C . TRP A 1 184 ? -1.596 11.783 3.715 1.00 80.38 184 TRP A C 1
ATOM 1456 O O . TRP A 1 184 ? -1.156 12.296 2.687 1.00 80.38 184 TRP A O 1
ATOM 1466 N N . GLY A 1 185 ? -2.045 10.526 3.728 1.00 75.75 185 GLY A N 1
ATOM 1467 C CA . GLY A 1 185 ? -2.096 9.662 2.544 1.00 75.75 185 GLY A CA 1
ATOM 1468 C C . GLY A 1 185 ? -2.988 10.214 1.426 1.00 75.75 185 GLY A C 1
ATOM 1469 O O . GLY A 1 185 ? -2.675 10.070 0.245 1.00 75.75 185 GLY A O 1
ATOM 1470 N N . THR A 1 186 ? -4.056 10.933 1.775 1.00 76.19 186 THR A N 1
ATOM 1471 C CA . THR A 1 186 ? -4.956 11.585 0.809 1.00 76.19 186 THR A CA 1
ATOM 1472 C C . THR A 1 186 ? -4.239 12.658 -0.008 1.00 76.19 186 THR A C 1
ATOM 1474 O O . THR A 1 186 ? -4.481 12.780 -1.209 1.00 76.19 186 THR A O 1
ATOM 1477 N N . TYR A 1 187 ? -3.291 13.378 0.598 1.00 63.50 187 TYR A N 1
ATOM 1478 C CA . TYR A 1 187 ? -2.454 14.343 -0.117 1.00 63.50 187 TYR A CA 1
ATOM 1479 C C . TYR A 1 187 ? -1.597 13.670 -1.201 1.00 63.50 187 TYR A C 1
ATOM 1481 O O . TYR A 1 187 ? -1.447 14.207 -2.299 1.00 63.50 187 TYR A O 1
ATOM 1489 N N . ILE A 1 188 ? -1.097 12.458 -0.933 1.00 60.56 188 ILE A N 1
ATOM 1490 C CA . ILE A 1 188 ? -0.342 11.665 -1.912 1.00 60.56 188 ILE A CA 1
ATOM 1491 C C . ILE A 1 188 ? -1.248 11.249 -3.074 1.00 60.56 188 ILE A C 1
ATOM 1493 O O . ILE A 1 188 ? -0.867 11.422 -4.231 1.00 60.56 188 ILE A O 1
ATOM 1497 N N . TYR A 1 189 ? -2.461 10.763 -2.796 1.00 64.06 189 TYR A N 1
ATOM 1498 C CA . TYR A 1 189 ? -3.412 10.399 -3.850 1.00 64.06 189 TYR A CA 1
ATOM 1499 C C . TYR A 1 189 ? -3.761 11.584 -4.754 1.00 64.06 189 TYR A C 1
ATOM 1501 O O . TYR A 1 189 ? -3.760 11.435 -5.974 1.00 64.06 189 TYR A O 1
ATOM 1509 N N . LEU A 1 190 ? -3.990 12.766 -4.176 1.00 60.91 190 LEU A N 1
ATOM 1510 C CA . LEU A 1 190 ? -4.273 13.983 -4.937 1.00 60.91 190 LEU A CA 1
ATOM 1511 C C . LEU A 1 190 ? -3.085 14.395 -5.818 1.00 60.91 190 LEU A C 1
ATOM 1513 O O . LEU A 1 190 ? -3.271 14.760 -6.976 1.00 60.91 190 LEU A O 1
ATOM 1517 N N . HIS A 1 191 ? -1.863 14.294 -5.295 1.00 54.38 191 HIS A N 1
ATOM 1518 C CA . HIS A 1 191 ? -0.651 14.635 -6.037 1.00 54.38 191 HIS A CA 1
ATOM 1519 C C . HIS A 1 191 ? -0.372 13.659 -7.190 1.00 54.38 191 HIS A C 1
ATOM 1521 O O . HIS A 1 191 ? 0.087 14.069 -8.251 1.00 54.38 191 HIS A O 1
ATOM 1527 N N . VAL A 1 192 ? -0.662 12.367 -7.009 1.00 57.16 192 VAL A N 1
ATOM 1528 C CA . VAL A 1 192 ? -0.546 11.353 -8.071 1.00 57.16 192 VAL A CA 1
ATOM 1529 C C . VAL A 1 192 ? -1.605 11.576 -9.150 1.00 57.16 192 VAL A C 1
ATOM 1531 O O . VAL A 1 192 ? -1.279 11.502 -10.330 1.00 57.16 192 VAL A O 1
ATOM 1534 N N . LEU A 1 193 ? -2.842 11.902 -8.764 1.00 55.50 193 LEU A N 1
ATOM 1535 C CA . LEU A 1 193 ? -3.924 12.197 -9.706 1.00 55.50 193 LEU A CA 1
ATOM 1536 C C . LEU A 1 193 ? -3.657 13.472 -10.522 1.00 55.50 193 LEU A C 1
ATOM 1538 O O . LEU A 1 193 ? -4.026 13.531 -11.684 1.00 55.50 193 LEU A O 1
ATOM 1542 N N . ALA A 1 194 ? -3.006 14.477 -9.927 1.00 48.44 194 ALA A N 1
ATOM 1543 C CA . ALA A 1 194 ? -2.661 15.738 -10.590 1.00 48.44 194 ALA A CA 1
ATOM 1544 C C . ALA A 1 194 ? -1.492 15.629 -11.591 1.00 48.44 194 ALA A C 1
ATOM 1546 O O . ALA A 1 194 ? -1.242 16.572 -12.340 1.00 48.44 194 ALA A O 1
ATOM 1547 N N . LEU A 1 195 ? -0.752 14.517 -11.581 1.00 45.22 195 LEU A N 1
ATOM 1548 C CA . LEU A 1 195 ? 0.365 14.249 -12.496 1.00 45.22 195 LEU A CA 1
ATOM 1549 C C . LEU A 1 195 ? -0.031 13.382 -13.704 1.00 45.22 195 LEU A C 1
ATOM 1551 O O . LEU A 1 195 ? 0.802 13.184 -14.591 1.00 45.22 195 LEU A O 1
ATOM 1555 N N . VAL A 1 196 ? -1.260 12.855 -13.719 1.00 41.25 196 VAL A N 1
ATOM 1556 C CA . VAL A 1 196 ? -1.863 12.091 -14.826 1.00 41.25 196 VAL A CA 1
ATOM 1557 C C . VAL A 1 196 ? -2.738 13.018 -15.659 1.00 41.25 196 VAL A C 1
ATOM 1559 O O . VAL A 1 196 ? -2.657 12.909 -16.902 1.00 41.25 196 VAL A O 1
#

Organism: Fusarium langsethiae (NCBI:txid179993)

Sequence (196 aa):
MSRLRDHTPHPKIQTLENNPISPLLPYGSLILACSIVGIALIANCLERWILPRIYKRVYPALEFGKDERRRRSFAYFHVVAFVLISLLMSTAYPMMNFLAGDAVLSSPLVKGGSVTVGDNLLVSTEIYCAYYLFEMCFRTKFASYISIAHHIGLLVIAQTALSLFADPKKNHEATLEFYMCMVWGTYIYLHVLALV

Solvent-accessible surface area (backbone atoms only — not comparable to full-atom values): 10964 Å² total; per-residue (Å²): 136,83,81,79,75,83,77,74,79,73,60,64,81,83,70,65,70,61,59,63,48,40,94,59,57,90,46,42,70,56,52,22,52,54,33,34,53,49,51,52,51,52,43,52,47,38,56,71,55,47,44,50,66,73,35,64,69,59,44,56,49,31,63,71,66,66,39,60,67,61,43,49,52,54,48,48,52,52,44,52,51,54,53,51,52,53,47,49,69,70,41,50,60,50,50,47,34,44,70,78,45,89,47,50,41,80,34,54,66,44,95,92,47,91,54,26,30,15,46,52,51,52,52,50,50,29,42,51,43,19,49,54,51,50,49,49,76,75,46,55,94,77,57,52,71,69,56,51,51,51,54,49,49,54,44,51,52,54,52,49,30,56,55,3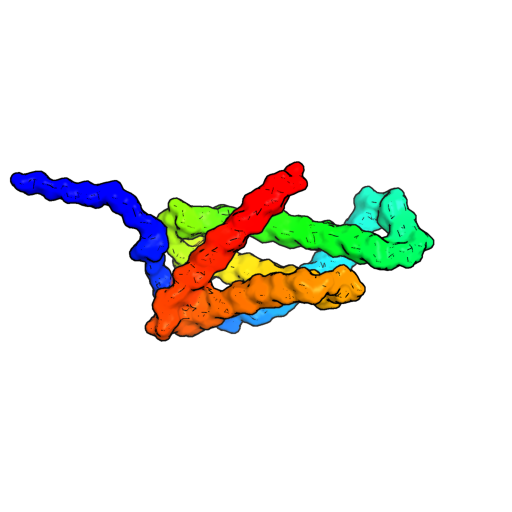3,39,78,43,34,88,80,33,69,53,23,46,56,50,40,48,50,51,49,58,58,48,48,53,52,53,53,54,55,60,74,74,110

Mean predicted aligned error: 7.89 Å

Secondary structure (DSSP, 8-state):
-----------GGGG-----S-TTGGGHHHHHHHHHHHHHHHHHHIIIIIHHHHSTTHHHHHHHTT-HHHHHHHHHHHHHHHHHHHHH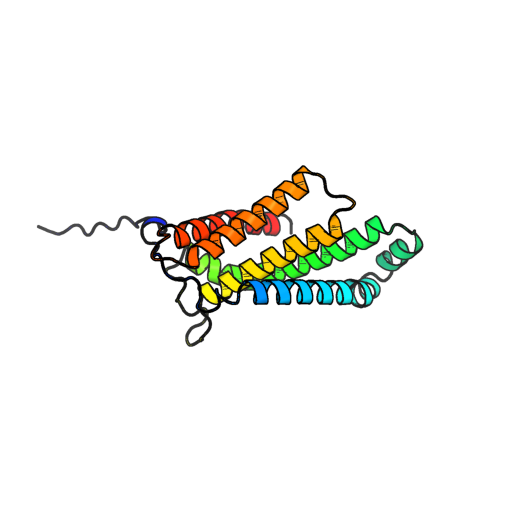HHHHHHHHHHHTSS--TTSBSSTT-S-BHHHHHHHHHHHHHHHHHHHHHHHGGG--HHHHHHHHHHHHHHHHHHHHTT-TTT-TTHHHHHHHHHHHHHHHHHHHHTT-

Nearest PDB structures (foldseek):
  6s37-assembly1_A  TM=3.746E-01  e=5.412E+00  Pseudomonas putida KT2440

Radius of gyration: 20.24 Å; Cα contacts (8 Å, |Δi|>4): 178; chains: 1; bounding box: 62×40×56 Å